Protein AF-A0A966I094-F1 (afdb_monomer_lite)

Radius of gyration: 24.47 Å; chains: 1; bounding box: 56×62×56 Å

pLDDT: mean 86.06, std 12.12, range [31.03, 98.31]

Foldseek 3Di:
DDDDDPDDDDAPPVVLLLLLLCLVQVLQFAFDSDGDADPVSVVVSRVSSVVVRVVVVVCVVLQVLLVVLLQAAQDAAAAADDPLLVVLLLLLVLLVQLLVLLVVLLVLVVVLLVVCVVVVHPSVLFKDKDWFFFDWDFPVVVCCVVCVVVQVVQKDKDKGKDWDKFWDDDPDDPDDNCRSDVPSVVLSVQLVVVSVVCVPPPDDLSNLSSNSNSSSSNSVSVVSNSSSSSNLSVVCRSYQHHPNTIGIRIDMDIDIDGPVVVCCVVPVPSRVVRIDTGHIDIDIDGDSSRDDDPDD

Sequence (296 aa):
RRLEIIHTITTDAVEAIETNLHYRFARHRVYGEWMRLDPKLLEEAKSEAESLRDQLATHVETFRRAEDLKNHISTEGKLAPTIDSEYWFAKYQDSKIMSKACDEAIEKYNALLAKAAEDGEEVSEYVTVQERAGARKFDQKSFMEKHPDLYAKFVTQEKSIKGRFLMTSVKKWNRTLEEISPDLSAILTQFESELEKVEGNSITTTIHNLYLGVISMQAYADWEMQLASANIKNLCGSNEGIEGICTWKRAEQIDEKFDRKALAEAHPEIVEEFMITSAPTKAVIVEPKAAYQDQR

Secondary structure (DSSP, 8-state):
-----------S-HHHHHHHHHHHTGGGEEETTEE---HHHHHHHHHHHHHHHHHHHHHHHHHHHHHHGGGS---EEEEPP-HHHHHHHHHHHHHHHHHHHHHHHHHHHHHHHHHHHHTT-S-TTTEEEEEEPPPEEE-HHHHHHH-HHHHHHTEEEEEEEE---EEPPPSS-SS-HHHH-HHHHHHHHHHHHHHHHHTTSPPPHHHHHHHHHHHHHHHHHHHHHHHHHHHHHHHHTTEEEETTTEE---EEEEEEEE-HHHHHHH-HHHHHHTEEEPPPEEEEEE-TTB------

Structure (mmCIF, N/CA/C/O backbone):
data_AF-A0A966I094-F1
#
_entry.id   AF-A0A966I094-F1
#
loop_
_atom_site.group_PDB
_atom_site.id
_atom_site.type_symbol
_atom_site.label_atom_id
_atom_site.label_alt_id
_atom_site.label_comp_id
_atom_site.label_asym_id
_atom_site.label_entity_id
_atom_site.label_seq_id
_atom_site.pdbx_PDB_ins_code
_atom_site.Cartn_x
_atom_site.Cartn_y
_atom_site.Cartn_z
_atom_site.occupancy
_atom_site.B_iso_or_equiv
_atom_site.auth_seq_id
_atom_site.auth_comp_id
_atom_site.auth_asym_id
_atom_site.auth_atom_id
_atom_site.pdbx_PDB_model_num
ATOM 1 N N . ARG A 1 1 ? -36.606 -7.483 7.858 1.00 63.88 1 ARG A N 1
ATOM 2 C CA . ARG A 1 1 ? -35.857 -6.423 7.136 1.00 63.88 1 ARG A CA 1
ATOM 3 C C . ARG A 1 1 ? -35.857 -6.788 5.659 1.00 63.88 1 ARG A C 1
ATOM 5 O O . ARG A 1 1 ? -35.742 -7.972 5.371 1.00 63.88 1 ARG A O 1
ATOM 12 N N . ARG A 1 2 ? -36.046 -5.821 4.758 1.00 81.50 2 ARG A N 1
ATOM 13 C CA . ARG A 1 2 ? -35.972 -6.022 3.305 1.00 81.50 2 ARG A CA 1
ATOM 14 C C . ARG A 1 2 ? -34.679 -5.382 2.811 1.00 81.50 2 ARG A C 1
ATOM 16 O O . ARG A 1 2 ? -34.357 -4.288 3.259 1.00 81.50 2 ARG A O 1
ATOM 23 N N . LEU A 1 3 ? -33.935 -6.093 1.971 1.00 86.06 3 LEU A N 1
ATOM 24 C CA . LEU A 1 3 ? -32.759 -5.546 1.304 1.00 86.06 3 LEU A CA 1
ATOM 25 C C . LEU A 1 3 ? -33.215 -4.891 0.009 1.00 86.06 3 LEU A C 1
ATOM 27 O O . LEU A 1 3 ? -33.932 -5.512 -0.777 1.00 86.06 3 LEU A O 1
ATOM 31 N N . GLU A 1 4 ? -32.827 -3.638 -0.177 1.00 90.81 4 GLU A N 1
ATOM 32 C CA . GLU A 1 4 ? -33.180 -2.840 -1.344 1.00 90.81 4 GLU A CA 1
ATOM 33 C C . GLU A 1 4 ? -31.918 -2.152 -1.863 1.00 90.81 4 GLU A C 1
ATOM 35 O O . GLU A 1 4 ? -31.132 -1.607 -1.087 1.00 90.81 4 GLU A O 1
ATOM 40 N N . ILE A 1 5 ? -31.718 -2.198 -3.180 1.00 91.56 5 ILE A N 1
ATOM 41 C CA . ILE A 1 5 ? -30.651 -1.450 -3.843 1.00 91.56 5 ILE A CA 1
ATOM 42 C C . ILE A 1 5 ? -31.177 -0.036 -4.063 1.00 91.56 5 ILE A C 1
ATOM 44 O O . ILE A 1 5 ? -32.102 0.176 -4.842 1.00 91.56 5 ILE A O 1
ATOM 48 N N . ILE A 1 6 ? -30.592 0.919 -3.350 1.00 92.06 6 ILE A N 1
ATOM 49 C CA . ILE A 1 6 ? -31.023 2.325 -3.357 1.00 92.06 6 ILE A CA 1
ATOM 50 C C . ILE A 1 6 ? -30.126 3.230 -4.209 1.00 92.06 6 ILE A C 1
ATOM 52 O O . ILE A 1 6 ? -30.475 4.382 -4.458 1.00 92.06 6 ILE A O 1
ATOM 56 N N . HIS A 1 7 ? -28.959 2.733 -4.624 1.00 92.75 7 HIS A N 1
ATOM 57 C CA . HIS A 1 7 ? -28.013 3.436 -5.481 1.00 92.75 7 HIS A CA 1
ATOM 58 C C . HIS A 1 7 ? -27.058 2.430 -6.134 1.00 92.75 7 HIS A C 1
ATOM 60 O O . HIS A 1 7 ? -26.756 1.385 -5.556 1.00 92.75 7 HIS A O 1
ATOM 66 N N . THR A 1 8 ? -26.606 2.710 -7.353 1.00 92.75 8 THR A N 1
ATOM 67 C CA . THR A 1 8 ? -25.693 1.840 -8.101 1.00 92.75 8 THR A CA 1
ATOM 68 C C . THR A 1 8 ? -24.715 2.700 -8.875 1.00 92.75 8 THR A C 1
ATOM 70 O O . THR A 1 8 ? -25.116 3.628 -9.571 1.00 92.75 8 THR A O 1
ATOM 73 N N . ILE A 1 9 ? -23.437 2.355 -8.769 1.00 89.44 9 ILE A N 1
ATOM 74 C CA . ILE A 1 9 ? -22.335 3.048 -9.425 1.00 89.44 9 ILE A CA 1
ATOM 75 C C . ILE A 1 9 ? -21.574 2.010 -10.241 1.00 89.44 9 ILE A C 1
ATOM 77 O O . ILE A 1 9 ? -21.287 0.922 -9.751 1.00 89.44 9 ILE A O 1
ATOM 81 N N . THR A 1 10 ? -21.269 2.338 -11.495 1.00 88.94 10 THR A N 1
ATOM 82 C CA . THR A 1 10 ? -20.420 1.508 -12.361 1.00 88.94 10 THR A CA 1
ATOM 83 C C . THR A 1 10 ? -19.012 2.088 -12.365 1.00 88.94 10 THR A C 1
ATOM 85 O O . THR A 1 10 ? -18.848 3.286 -12.591 1.00 88.94 10 THR A O 1
ATOM 88 N N . THR A 1 11 ? -18.008 1.260 -12.086 1.00 83.69 11 THR A N 1
ATOM 89 C CA . THR A 1 11 ? -16.596 1.655 -12.046 1.00 83.69 11 THR A CA 1
ATOM 90 C C . THR A 1 11 ? -15.703 0.448 -12.324 1.00 83.69 11 THR A C 1
ATOM 92 O O . THR A 1 11 ? -16.072 -0.677 -11.990 1.00 83.69 11 THR A O 1
ATOM 95 N N . ASP A 1 12 ? -14.511 0.690 -12.866 1.00 77.50 12 ASP A N 1
ATOM 96 C CA . ASP A 1 12 ? -13.458 -0.327 -12.995 1.00 77.50 12 ASP A CA 1
ATOM 97 C C . ASP A 1 12 ? -12.641 -0.488 -11.697 1.00 77.50 12 ASP A C 1
ATOM 99 O O . ASP A 1 12 ? -11.836 -1.405 -11.567 1.00 77.50 12 ASP A O 1
ATOM 103 N N . ALA A 1 13 ? -12.854 0.396 -10.715 1.00 74.38 13 ALA A N 1
ATOM 104 C CA . ALA A 1 13 ? -12.089 0.478 -9.471 1.00 74.38 13 ALA A CA 1
ATOM 105 C C . ALA A 1 13 ? -12.957 0.174 -8.232 1.00 74.38 13 ALA A C 1
ATOM 107 O O . ALA A 1 13 ? -12.946 0.926 -7.257 1.00 74.38 13 ALA A O 1
ATOM 108 N N . VAL A 1 14 ? -13.733 -0.919 -8.281 1.00 79.69 14 VAL A N 1
ATOM 109 C CA . VAL A 1 14 ? -14.709 -1.301 -7.237 1.00 79.69 14 VAL A CA 1
ATOM 110 C C . VAL A 1 14 ? -14.064 -1.379 -5.852 1.00 79.69 14 VAL A C 1
ATOM 112 O O . VAL A 1 14 ? -14.505 -0.678 -4.946 1.00 79.69 14 VAL A O 1
ATOM 115 N N . GLU A 1 15 ? -12.984 -2.154 -5.708 1.00 72.31 15 GLU A N 1
ATOM 116 C CA . GLU A 1 15 ? -12.307 -2.353 -4.417 1.00 72.31 15 GLU A CA 1
ATOM 117 C C . GLU A 1 15 ? -11.789 -1.034 -3.824 1.00 72.31 15 GLU A C 1
ATOM 119 O O . GLU A 1 15 ? -11.882 -0.815 -2.616 1.00 72.31 15 GLU A O 1
ATOM 124 N N . ALA A 1 16 ? -11.284 -0.121 -4.663 1.00 68.25 16 ALA A N 1
ATOM 125 C CA . ALA A 1 16 ? -10.762 1.168 -4.217 1.00 68.25 16 ALA A CA 1
ATOM 126 C C . ALA A 1 16 ? -11.875 2.089 -3.692 1.00 68.25 16 ALA A C 1
ATOM 128 O O . ALA A 1 16 ? -11.698 2.719 -2.644 1.00 68.25 16 ALA A O 1
ATOM 129 N N . ILE A 1 17 ? -13.023 2.150 -4.381 1.00 80.12 17 ILE A N 1
ATOM 130 C CA . ILE A 1 17 ? -14.192 2.916 -3.916 1.00 80.12 17 ILE A CA 1
ATOM 131 C C . ILE A 1 17 ? -14.739 2.309 -2.628 1.00 80.12 17 ILE A C 1
ATOM 133 O O . ILE A 1 17 ? -14.941 3.031 -1.655 1.00 80.12 17 ILE A O 1
ATOM 137 N N . GLU A 1 18 ? -14.955 0.995 -2.613 1.00 81.31 18 GLU A N 1
ATOM 138 C CA . GLU A 1 18 ? -15.488 0.265 -1.463 1.00 81.31 18 GLU A CA 1
ATOM 139 C C . GLU A 1 18 ? -14.637 0.512 -0.216 1.00 81.31 18 GLU A C 1
ATOM 141 O O . GLU A 1 18 ? -15.147 0.955 0.815 1.00 81.31 18 GLU A O 1
ATOM 146 N N . THR A 1 19 ? -13.324 0.322 -0.342 1.00 74.81 19 THR A N 1
ATOM 147 C CA . THR A 1 19 ? -12.353 0.565 0.725 1.00 74.81 19 THR A CA 1
ATOM 148 C C . THR A 1 19 ? -12.455 2.005 1.236 1.00 74.81 19 THR A C 1
ATOM 150 O O . THR A 1 19 ? -12.632 2.227 2.433 1.00 74.81 19 THR A O 1
ATOM 153 N N . ASN A 1 20 ? -12.446 2.998 0.339 1.00 74.38 20 ASN A N 1
ATOM 154 C CA . ASN A 1 20 ? -12.557 4.406 0.727 1.00 74.38 20 ASN A CA 1
ATOM 155 C C . ASN A 1 20 ? -13.874 4.725 1.450 1.00 74.38 20 ASN A C 1
ATOM 157 O O . ASN A 1 20 ? -13.856 5.436 2.454 1.00 74.38 20 ASN A O 1
ATOM 161 N N . LEU A 1 21 ? -15.009 4.197 0.988 1.00 84.69 21 LEU A N 1
ATOM 162 C CA . LEU A 1 21 ? -16.303 4.410 1.642 1.00 84.69 21 LEU A CA 1
ATOM 163 C C . LEU A 1 21 ? -16.351 3.749 3.021 1.00 84.69 21 LEU A C 1
ATOM 165 O O . LEU A 1 21 ? -16.792 4.371 3.989 1.00 84.69 21 LEU A O 1
ATOM 169 N N . HIS A 1 22 ? -15.845 2.521 3.140 1.00 76.94 22 HIS A N 1
ATOM 170 C CA . HIS A 1 22 ? -15.766 1.804 4.411 1.00 76.94 22 HIS A CA 1
ATOM 171 C C . HIS A 1 22 ? -15.013 2.564 5.489 1.00 76.94 22 HIS A C 1
ATOM 173 O O . HIS A 1 22 ? -15.367 2.473 6.669 1.00 76.94 22 HIS A O 1
ATOM 179 N N . TYR A 1 23 ? -13.993 3.295 5.068 1.00 71.94 23 TYR A N 1
ATOM 180 C CA . TYR A 1 23 ? -13.131 4.078 5.924 1.00 71.94 23 TYR A CA 1
ATOM 181 C C . TYR A 1 23 ? -13.705 5.466 6.220 1.00 71.94 23 TYR A C 1
ATOM 183 O O . TYR A 1 23 ? -13.872 5.806 7.389 1.00 71.94 23 TYR A O 1
ATOM 191 N N . ARG A 1 24 ? -14.152 6.213 5.203 1.00 76.25 24 ARG A N 1
ATOM 192 C CA . ARG A 1 24 ? -14.777 7.541 5.378 1.00 76.25 24 ARG A CA 1
ATOM 193 C C . ARG A 1 24 ? -16.005 7.510 6.284 1.00 76.25 24 ARG A C 1
ATOM 195 O O . ARG A 1 24 ? -16.227 8.424 7.076 1.00 76.25 24 ARG A O 1
ATOM 202 N N . PHE A 1 25 ? -16.792 6.442 6.191 1.00 81.06 25 PHE A N 1
ATOM 203 C CA . PHE A 1 25 ? -17.994 6.251 6.999 1.00 81.06 25 PHE A CA 1
ATOM 204 C C . PHE A 1 25 ? -17.778 5.266 8.155 1.00 81.06 25 PHE A C 1
ATOM 206 O O . PHE A 1 25 ? -18.750 4.814 8.760 1.00 81.06 25 PHE A O 1
ATOM 213 N N . ALA A 1 26 ? -16.523 4.962 8.517 1.00 73.69 26 ALA A N 1
ATOM 214 C CA . ALA A 1 26 ? -16.198 4.022 9.591 1.00 73.69 26 ALA A CA 1
ATOM 215 C C . ALA A 1 26 ? -16.876 4.392 10.920 1.00 73.69 26 ALA A C 1
ATOM 217 O O . ALA A 1 26 ? -17.435 3.519 11.575 1.00 73.69 26 ALA A O 1
ATOM 218 N N . ARG A 1 27 ? -16.945 5.688 11.257 1.00 71.31 27 ARG A N 1
ATOM 219 C CA . ARG A 1 27 ? -17.640 6.208 12.456 1.00 71.31 27 ARG A CA 1
ATOM 220 C C . ARG A 1 27 ? -19.143 5.900 12.518 1.00 71.31 27 ARG A C 1
ATOM 222 O O . ARG A 1 27 ? -19.763 6.072 13.560 1.00 71.31 27 ARG A O 1
ATOM 229 N N . HIS A 1 28 ? -19.746 5.512 11.395 1.00 79.88 28 HIS A N 1
ATOM 230 C CA . HIS A 1 28 ? -21.159 5.148 11.293 1.00 79.88 28 HIS A CA 1
ATOM 231 C C . HIS A 1 28 ? -21.361 3.639 11.162 1.00 79.88 28 HIS A C 1
ATOM 233 O O . HIS A 1 28 ? -22.491 3.193 10.967 1.00 79.88 28 HIS A O 1
ATOM 239 N N . ARG A 1 29 ? -20.296 2.837 11.225 1.00 74.56 29 ARG A N 1
ATOM 240 C CA . ARG A 1 29 ? -20.389 1.379 11.170 1.00 74.56 29 ARG A CA 1
ATOM 241 C C . ARG A 1 29 ? -21.225 0.874 12.351 1.00 74.56 29 ARG A C 1
ATOM 243 O O . ARG A 1 29 ? -21.255 1.482 13.413 1.00 74.56 29 ARG A O 1
ATOM 250 N N . VAL A 1 30 ? -21.963 -0.207 12.132 1.00 71.31 30 VAL A N 1
ATOM 251 C CA . VAL A 1 30 ? -22.765 -0.903 13.153 1.00 71.31 30 VAL A CA 1
ATOM 252 C C . VAL A 1 30 ? -22.238 -2.314 13.352 1.00 71.31 30 VAL A C 1
ATOM 254 O O . VAL A 1 30 ? -22.168 -2.780 14.477 1.00 71.31 30 VAL A O 1
ATOM 257 N N . TYR A 1 31 ? -21.906 -3.013 12.265 1.00 63.62 31 TYR A N 1
ATOM 258 C CA . TYR A 1 31 ? -21.338 -4.360 12.311 1.00 63.62 31 TYR A CA 1
ATOM 259 C C . TYR A 1 31 ? -20.882 -4.781 10.915 1.00 63.62 31 TYR A C 1
ATOM 261 O O . TYR A 1 31 ? -21.660 -4.640 9.972 1.00 63.62 31 TYR A O 1
ATOM 269 N N . GLY A 1 32 ? -19.683 -5.348 10.758 1.00 68.44 32 GLY A N 1
ATOM 270 C CA . GLY A 1 32 ? -19.220 -5.827 9.449 1.00 68.44 32 GLY A CA 1
ATOM 271 C C . GLY A 1 32 ? -19.304 -4.710 8.402 1.00 68.44 32 GLY A C 1
ATOM 272 O O . GLY A 1 32 ? -18.815 -3.613 8.650 1.00 68.44 32 GLY A O 1
ATOM 273 N N . GLU A 1 33 ? -19.974 -4.946 7.271 1.00 73.81 33 GLU A N 1
ATOM 274 C CA . GLU A 1 33 ? -20.186 -3.928 6.219 1.00 73.81 33 GLU A CA 1
ATOM 275 C C . GLU A 1 33 ? -21.375 -2.983 6.467 1.00 73.81 33 GLU A C 1
ATOM 277 O O . GLU A 1 33 ? -21.647 -2.096 5.660 1.00 73.81 33 GLU A O 1
ATOM 282 N N . TRP A 1 34 ? -22.114 -3.162 7.563 1.00 82.19 34 TRP A N 1
ATOM 283 C CA . TRP A 1 34 ? -23.330 -2.402 7.835 1.00 82.19 34 TRP A CA 1
ATOM 284 C C . TRP A 1 34 ? -23.017 -1.070 8.503 1.00 82.19 34 TRP A C 1
ATOM 286 O O . TRP A 1 34 ? -22.305 -1.023 9.507 1.00 82.19 34 TRP A O 1
ATOM 296 N N . MET A 1 35 ? -23.622 0.002 7.994 1.00 85.12 35 MET A N 1
ATOM 297 C CA . MET A 1 35 ? -23.519 1.355 8.539 1.00 85.12 35 MET A CA 1
ATOM 298 C C . MET A 1 35 ? -24.901 1.925 8.864 1.00 85.12 35 MET A C 1
ATOM 300 O O . MET A 1 35 ? -25.878 1.668 8.160 1.00 85.12 35 MET A O 1
ATOM 304 N N . ARG A 1 36 ? -24.986 2.723 9.929 1.00 87.62 36 ARG A N 1
ATOM 305 C CA . ARG A 1 36 ? -26.155 3.523 10.294 1.00 87.62 36 ARG A CA 1
ATOM 306 C C . ARG A 1 36 ? -25.971 4.925 9.730 1.00 87.62 36 ARG A C 1
ATOM 308 O O . ARG A 1 36 ? -25.395 5.795 10.374 1.00 87.62 36 ARG A O 1
ATOM 315 N N . LEU A 1 37 ? -26.487 5.123 8.525 1.00 90.19 37 LEU A N 1
ATOM 316 C CA . LEU A 1 37 ? -26.527 6.420 7.862 1.00 90.19 37 LEU A CA 1
ATOM 317 C C . LEU A 1 37 ? -27.933 7.003 8.015 1.00 90.19 37 LEU A C 1
ATOM 319 O O . LEU A 1 37 ? -28.922 6.337 7.705 1.00 90.19 37 LEU A O 1
ATOM 323 N N . ASP A 1 38 ? -28.028 8.231 8.515 1.00 91.69 38 ASP A N 1
ATOM 324 C CA . ASP A 1 38 ? -29.267 9.002 8.412 1.00 91.69 38 ASP A CA 1
ATOM 325 C C . ASP A 1 38 ? -29.494 9.451 6.948 1.00 91.69 38 ASP A C 1
ATOM 327 O O . ASP A 1 38 ? -28.604 9.278 6.109 1.00 91.69 38 ASP A O 1
ATOM 331 N N . PRO A 1 39 ? -30.665 10.012 6.586 1.00 93.81 39 PRO A N 1
ATOM 332 C CA . PRO A 1 39 ? -30.931 10.411 5.204 1.00 93.81 39 PRO A CA 1
ATOM 333 C C . PRO A 1 39 ? -29.902 11.385 4.620 1.00 93.81 39 PRO A C 1
ATOM 335 O O . PRO A 1 39 ? -29.641 11.337 3.423 1.00 93.81 39 PRO A O 1
ATOM 338 N N . LYS A 1 40 ? -29.299 12.248 5.446 1.00 93.88 40 LYS A N 1
ATOM 339 C CA . LYS A 1 40 ? -28.289 13.207 4.998 1.00 93.88 40 LYS A CA 1
ATOM 340 C C . LYS A 1 40 ? -26.961 12.498 4.728 1.00 93.88 40 LYS A C 1
ATOM 342 O O . LYS A 1 40 ? -26.412 12.641 3.642 1.00 93.88 40 LYS A O 1
ATOM 347 N N . LEU A 1 41 ? -26.492 11.690 5.676 1.00 89.69 41 LEU A N 1
ATOM 348 C CA . LEU A 1 41 ? -25.273 10.887 5.545 1.00 89.69 41 LEU A CA 1
ATOM 349 C C . LEU A 1 41 ? -25.359 9.886 4.394 1.00 89.69 41 LEU A C 1
ATOM 351 O O . LEU A 1 41 ? -24.355 9.579 3.761 1.00 89.69 41 LEU A O 1
ATOM 355 N N . LEU A 1 42 ? -26.555 9.370 4.116 1.00 93.31 42 LEU A N 1
ATOM 356 C CA . LEU A 1 42 ? -26.777 8.474 2.995 1.00 93.31 42 LEU A CA 1
ATOM 357 C C . LEU A 1 42 ? -26.585 9.189 1.651 1.00 93.31 42 LEU A C 1
ATOM 359 O O . LEU A 1 42 ? -25.952 8.629 0.761 1.00 93.31 42 LEU A O 1
ATOM 363 N N . GLU A 1 43 ? -27.104 10.409 1.498 1.00 94.88 43 GLU A N 1
ATOM 364 C CA . GLU A 1 43 ? -26.850 11.214 0.295 1.00 94.88 43 GLU A CA 1
ATOM 365 C C . GLU A 1 43 ? -25.378 11.641 0.196 1.00 94.88 43 GLU A C 1
ATOM 367 O O . GLU A 1 43 ? -24.804 11.587 -0.890 1.00 94.88 43 GLU A O 1
ATOM 372 N N . GLU A 1 44 ? -24.728 11.964 1.319 1.00 91.31 44 GLU A N 1
ATOM 373 C CA . GLU A 1 44 ? -23.280 12.216 1.360 1.00 91.31 44 GLU A CA 1
ATOM 374 C C . GLU A 1 44 ? -22.485 10.980 0.902 1.00 91.31 44 GLU A C 1
ATOM 376 O O . GLU A 1 44 ? -21.594 11.105 0.066 1.00 91.31 44 GLU A O 1
ATOM 381 N N . ALA A 1 45 ? -22.839 9.774 1.358 1.00 90.94 45 ALA A N 1
ATOM 382 C CA . ALA A 1 45 ? -22.183 8.533 0.941 1.00 90.94 45 ALA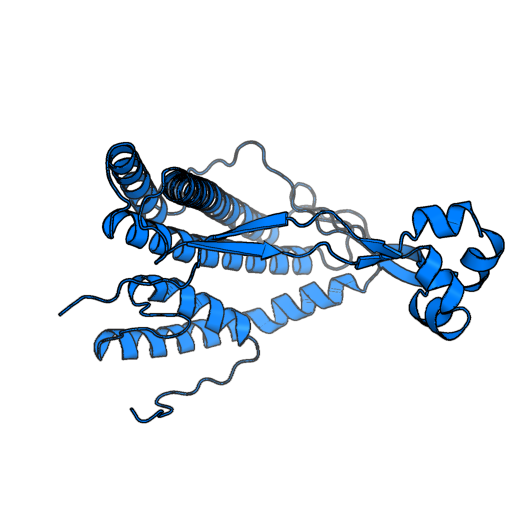 A CA 1
ATOM 383 C C . ALA A 1 45 ? -22.347 8.243 -0.554 1.00 90.94 45 ALA A C 1
ATOM 385 O O . ALA A 1 45 ? -21.387 7.817 -1.195 1.00 90.94 45 ALA A O 1
ATOM 386 N N . LYS A 1 46 ? -23.529 8.506 -1.127 1.00 93.75 46 LYS A N 1
ATOM 387 C CA . LYS A 1 46 ? -23.750 8.395 -2.579 1.00 93.75 46 LYS A CA 1
ATOM 388 C C . LYS A 1 46 ? -22.884 9.395 -3.341 1.00 93.75 46 LYS A C 1
ATOM 390 O O . LYS A 1 46 ? -22.144 8.995 -4.234 1.00 93.75 46 LYS A O 1
ATOM 395 N N . SER A 1 47 ? -22.923 10.667 -2.944 1.00 91.75 47 SER A N 1
ATOM 396 C CA . SER A 1 47 ? -22.148 11.728 -3.593 1.00 91.75 47 SER A CA 1
ATOM 397 C C . SER A 1 47 ? -20.642 11.474 -3.512 1.00 91.75 47 SER A C 1
ATOM 399 O O . SER A 1 47 ? -19.926 11.724 -4.478 1.00 91.75 47 SER A O 1
ATOM 401 N N . GLU A 1 48 ? -20.147 10.976 -2.380 1.00 87.06 48 GLU A N 1
ATOM 402 C CA . GLU A 1 48 ? -18.735 10.625 -2.214 1.00 87.06 48 GLU A CA 1
ATOM 403 C C . GLU A 1 48 ? -18.348 9.422 -3.067 1.00 87.06 48 GLU A C 1
ATOM 405 O O . GLU A 1 48 ? -17.292 9.422 -3.691 1.00 87.06 48 GLU A O 1
ATOM 410 N N . ALA A 1 49 ? -19.210 8.412 -3.156 1.00 89.62 49 ALA A N 1
ATOM 411 C CA . ALA A 1 49 ? -18.964 7.259 -4.007 1.00 89.62 49 ALA A CA 1
ATOM 412 C C . ALA A 1 49 ? -18.896 7.648 -5.498 1.00 89.62 49 ALA A C 1
ATOM 414 O O . ALA A 1 49 ? -18.035 7.153 -6.227 1.00 89.62 49 ALA A O 1
ATOM 415 N N . GLU A 1 50 ? -19.758 8.566 -5.947 1.00 91.44 50 GLU A N 1
ATOM 416 C CA . GLU A 1 50 ? -19.718 9.121 -7.306 1.00 91.44 50 GLU A CA 1
ATOM 417 C C . GLU A 1 50 ? -18.474 9.988 -7.533 1.00 91.44 50 GLU A C 1
ATOM 419 O O . GLU A 1 50 ? -17.799 9.832 -8.548 1.00 91.44 50 GLU A O 1
ATOM 424 N N . SER A 1 51 ? -18.115 10.832 -6.564 1.00 86.19 51 SER A N 1
ATOM 425 C CA . SER A 1 51 ? -16.894 11.644 -6.609 1.00 86.19 51 SER A CA 1
ATOM 426 C C . SER A 1 51 ? -15.639 10.772 -6.699 1.00 86.19 51 SER A C 1
ATOM 428 O O . SER A 1 51 ? -14.767 11.020 -7.530 1.00 86.19 51 SER A O 1
ATOM 430 N N . LEU A 1 52 ? -15.565 9.706 -5.897 1.00 83.50 52 LEU A N 1
ATOM 431 C CA . LEU A 1 52 ? -14.480 8.730 -5.950 1.00 83.50 52 LEU A CA 1
ATOM 432 C C . LEU A 1 52 ? -14.452 8.004 -7.293 1.00 83.50 52 LEU A C 1
ATOM 434 O O . LEU A 1 52 ? -13.373 7.860 -7.858 1.00 83.50 52 LEU A O 1
ATOM 438 N N . ARG A 1 53 ? -15.604 7.588 -7.840 1.00 87.50 53 ARG A N 1
ATOM 439 C CA . ARG A 1 53 ? -15.672 7.021 -9.199 1.00 87.50 53 ARG A CA 1
ATOM 440 C C . ARG A 1 53 ? -15.066 7.985 -10.208 1.00 87.50 53 ARG A C 1
ATOM 442 O O . ARG A 1 53 ? -14.226 7.564 -10.998 1.00 87.50 53 ARG A O 1
ATOM 449 N N . ASP A 1 54 ? -15.494 9.240 -10.197 1.00 87.25 54 ASP A N 1
ATOM 450 C CA . ASP A 1 54 ? -15.085 10.216 -11.204 1.00 87.25 54 ASP A CA 1
ATOM 451 C C . ASP A 1 54 ? -13.590 10.534 -11.080 1.00 87.25 54 ASP A C 1
ATOM 453 O O . ASP A 1 54 ? -12.880 10.547 -12.085 1.00 87.25 54 ASP A O 1
ATOM 457 N N . GLN A 1 55 ? -13.077 10.671 -9.855 1.00 80.38 55 GLN A N 1
ATOM 458 C CA . GLN A 1 55 ? -11.640 10.806 -9.598 1.00 80.38 55 GLN A CA 1
ATOM 459 C C . GLN A 1 55 ? -10.869 9.579 -10.097 1.00 80.38 55 GLN A C 1
ATOM 461 O O . GLN A 1 55 ? -9.902 9.708 -10.850 1.00 80.38 55 GLN A O 1
ATOM 466 N N . LEU A 1 56 ? -11.318 8.375 -9.744 1.00 78.56 56 LEU A N 1
ATOM 467 C CA . LEU A 1 56 ? -10.667 7.129 -10.142 1.00 78.56 56 LEU A CA 1
ATOM 468 C C . LEU A 1 56 ? -10.663 6.946 -11.652 1.00 78.56 56 LEU A C 1
ATOM 470 O O . LEU A 1 56 ? -9.628 6.573 -12.197 1.00 78.56 56 LEU A O 1
ATOM 474 N N . ALA A 1 57 ? -11.760 7.273 -12.335 1.00 82.38 57 ALA A N 1
ATOM 475 C CA . ALA A 1 57 ? -11.860 7.208 -13.789 1.00 82.38 57 ALA A CA 1
ATOM 476 C C . ALA A 1 57 ? -10.771 8.048 -14.477 1.00 82.38 57 ALA A C 1
ATOM 478 O O . ALA A 1 57 ? -10.218 7.622 -15.490 1.00 82.38 57 ALA A O 1
ATOM 479 N N . THR A 1 58 ? -10.386 9.191 -13.893 1.00 82.56 58 THR A N 1
ATOM 480 C CA . THR A 1 58 ? -9.272 10.009 -14.412 1.00 82.56 58 THR A CA 1
ATOM 481 C C . THR A 1 58 ? -7.884 9.407 -14.161 1.00 82.56 58 THR A C 1
ATOM 483 O O . THR A 1 58 ? -6.906 9.841 -14.769 1.00 82.56 58 THR A O 1
ATOM 486 N N . HIS A 1 59 ? -7.773 8.400 -13.291 1.00 85.00 59 HIS A N 1
ATOM 487 C CA . HIS A 1 59 ? -6.510 7.774 -12.891 1.00 85.00 59 HIS A CA 1
ATOM 488 C C . HIS A 1 59 ? -6.370 6.304 -13.311 1.00 85.00 59 HIS A C 1
ATOM 490 O O . HIS A 1 59 ? -5.259 5.779 -13.238 1.00 85.00 59 HIS A O 1
ATOM 496 N N . VAL A 1 60 ? -7.431 5.638 -13.792 1.00 84.94 60 VAL A N 1
ATOM 497 C CA . VAL A 1 60 ? -7.385 4.225 -14.231 1.00 84.94 60 VAL A CA 1
ATOM 498 C C . VAL A 1 60 ? -6.233 3.989 -15.205 1.00 84.94 60 VAL A C 1
ATOM 500 O O . VAL A 1 60 ? -5.428 3.081 -15.002 1.00 84.94 60 VAL A O 1
ATOM 503 N N . GLU A 1 61 ? -6.098 4.842 -16.222 1.00 88.31 61 GLU A N 1
ATOM 504 C CA . GLU A 1 61 ? -5.045 4.677 -17.226 1.00 88.31 61 GLU A CA 1
ATOM 505 C C . GLU A 1 61 ? -3.644 4.915 -16.641 1.00 88.31 61 GLU A C 1
ATOM 507 O O . GLU A 1 61 ? -2.685 4.241 -17.020 1.00 88.31 61 GLU A O 1
ATOM 512 N N . THR A 1 62 ? -3.522 5.800 -15.647 1.00 92.56 62 THR A N 1
ATOM 513 C CA . THR A 1 62 ? -2.273 6.018 -14.904 1.00 92.56 62 THR A CA 1
ATOM 514 C C . THR A 1 62 ? -1.830 4.736 -14.204 1.00 92.56 62 THR A C 1
ATOM 516 O O . THR A 1 62 ? -0.670 4.339 -14.339 1.00 92.56 62 THR A O 1
ATOM 519 N N . PHE A 1 63 ? -2.733 4.062 -13.490 1.00 91.00 63 PHE A N 1
ATOM 520 C CA . PHE A 1 63 ? -2.425 2.800 -12.813 1.00 91.00 63 PHE A CA 1
ATOM 521 C C . PHE A 1 63 ? -2.172 1.665 -13.801 1.00 91.00 63 PHE A C 1
ATOM 523 O O . PHE A 1 63 ? -1.192 0.936 -13.648 1.00 91.00 63 PHE A O 1
ATOM 530 N N . ARG A 1 64 ? -3.000 1.548 -14.845 1.00 91.38 64 ARG A N 1
ATOM 531 C CA . ARG A 1 64 ? -2.851 0.527 -15.886 1.00 91.38 64 ARG A CA 1
ATOM 532 C C . ARG A 1 64 ? -1.484 0.610 -16.556 1.00 91.38 64 ARG A C 1
ATOM 534 O O . ARG A 1 64 ? -0.793 -0.400 -16.663 1.00 91.38 64 ARG A O 1
ATOM 541 N N . ARG A 1 65 ? -1.070 1.811 -16.962 1.00 94.31 65 ARG A N 1
ATOM 542 C CA . ARG A 1 65 ? 0.243 2.036 -17.574 1.00 94.31 65 ARG A CA 1
ATOM 543 C C . ARG A 1 65 ? 1.381 1.731 -16.602 1.00 94.31 65 ARG A C 1
ATOM 545 O O . ARG A 1 65 ? 2.354 1.089 -16.988 1.00 94.31 65 ARG A O 1
ATOM 552 N N . ALA A 1 66 ? 1.251 2.137 -15.340 1.00 94.69 66 ALA A N 1
ATOM 553 C CA . ALA A 1 66 ? 2.253 1.853 -14.318 1.00 94.69 66 ALA A CA 1
ATOM 554 C C . ALA A 1 66 ? 2.405 0.344 -14.048 1.00 94.69 66 ALA A C 1
ATOM 556 O O . ALA A 1 66 ? 3.505 -0.109 -13.723 1.00 94.69 66 ALA A O 1
ATOM 557 N N . GLU A 1 67 ? 1.322 -0.426 -14.178 1.00 93.38 67 GLU A N 1
ATOM 558 C CA . GLU A 1 67 ? 1.340 -1.885 -14.075 1.00 93.38 67 GLU A CA 1
ATOM 559 C C . GLU A 1 67 ? 1.967 -2.532 -15.312 1.00 93.38 67 GLU A C 1
ATOM 561 O O . GLU A 1 67 ? 2.849 -3.377 -15.166 1.00 93.38 67 GLU A O 1
ATOM 566 N N . ASP A 1 68 ? 1.595 -2.085 -16.516 1.00 94.75 68 ASP A N 1
ATOM 567 C CA . ASP A 1 68 ? 2.157 -2.595 -17.773 1.00 94.75 68 ASP A CA 1
ATOM 568 C C . ASP A 1 68 ? 3.679 -2.409 -17.834 1.00 94.75 68 ASP A C 1
ATOM 570 O O . ASP A 1 68 ? 4.414 -3.330 -18.187 1.00 94.75 68 ASP A O 1
ATOM 574 N N . LEU A 1 69 ? 4.176 -1.259 -17.365 1.00 95.06 69 LEU A N 1
ATOM 575 C CA . LEU A 1 69 ? 5.605 -0.945 -17.292 1.00 95.06 69 LEU A CA 1
ATOM 576 C C . LEU A 1 69 ? 6.430 -1.962 -16.482 1.00 95.06 69 LEU A C 1
ATOM 578 O O . LEU A 1 69 ? 7.646 -2.022 -16.661 1.00 95.06 69 LEU A O 1
ATOM 582 N N . LYS A 1 70 ? 5.834 -2.777 -15.601 1.00 92.75 70 LYS A N 1
ATOM 583 C CA . LYS A 1 70 ? 6.561 -3.864 -14.911 1.00 92.75 70 LYS A CA 1
ATOM 584 C C . LYS A 1 70 ? 7.069 -4.938 -15.874 1.00 92.75 70 LYS A C 1
ATOM 586 O O . LYS A 1 70 ? 8.070 -5.581 -15.568 1.00 92.75 70 LYS A O 1
ATOM 591 N N . ASN A 1 71 ? 6.406 -5.099 -17.016 1.00 92.94 71 ASN A N 1
ATOM 592 C CA . ASN A 1 71 ? 6.654 -6.164 -17.986 1.00 92.94 71 ASN A CA 1
ATOM 593 C C . ASN A 1 71 ? 7.659 -5.769 -19.075 1.00 92.94 71 ASN A C 1
ATOM 595 O O . ASN A 1 71 ? 7.822 -6.503 -20.044 1.00 92.94 71 ASN A O 1
ATOM 599 N N . HIS A 1 72 ? 8.333 -4.626 -18.933 1.00 93.38 72 HIS A N 1
ATOM 600 C CA . HIS A 1 72 ? 9.303 -4.137 -19.911 1.00 93.38 72 HIS A CA 1
ATOM 601 C C . HIS A 1 72 ? 10.688 -4.024 -19.277 1.00 93.38 72 HIS A C 1
ATOM 603 O O . HIS A 1 72 ? 10.848 -3.493 -18.176 1.00 93.38 72 HIS A O 1
ATOM 609 N N . ILE A 1 73 ? 11.701 -4.542 -19.973 1.00 94.50 73 ILE A N 1
ATOM 610 C CA . ILE A 1 73 ? 13.104 -4.441 -19.554 1.00 94.50 73 ILE A CA 1
ATOM 611 C C . ILE A 1 73 ? 13.507 -2.965 -19.548 1.00 94.50 73 ILE A C 1
ATOM 613 O O . ILE A 1 73 ? 13.134 -2.213 -20.449 1.00 94.50 73 ILE A O 1
ATOM 617 N N . SER A 1 74 ? 14.281 -2.548 -18.546 1.00 94.88 74 SER A N 1
ATOM 618 C CA . SER A 1 74 ? 14.835 -1.198 -18.533 1.00 94.88 74 SER A CA 1
ATOM 619 C C . SER A 1 74 ? 15.874 -1.046 -19.646 1.00 94.88 74 SER A C 1
ATOM 621 O O . SER A 1 74 ? 16.812 -1.836 -19.731 1.00 94.88 74 SER A O 1
ATOM 623 N N . THR A 1 75 ? 15.718 -0.031 -20.491 1.00 88.62 75 THR A N 1
ATOM 624 C CA . THR A 1 75 ? 16.573 0.183 -21.674 1.00 88.62 75 THR A CA 1
ATOM 625 C C . THR A 1 75 ? 17.584 1.310 -21.496 1.00 88.62 75 THR A C 1
ATOM 627 O O . THR A 1 75 ? 18.555 1.391 -22.243 1.00 88.62 75 THR A O 1
ATOM 630 N N . GLU A 1 76 ? 17.362 2.181 -20.514 1.00 81.94 76 GLU A N 1
ATOM 631 C CA . GLU A 1 76 ? 18.095 3.431 -20.313 1.00 81.94 76 GLU A CA 1
ATOM 632 C C . GLU A 1 76 ? 18.469 3.604 -18.836 1.00 81.94 76 GLU A C 1
ATOM 634 O O . GLU A 1 76 ? 17.884 2.963 -17.962 1.00 81.94 76 GLU A O 1
ATOM 639 N N . GLY A 1 77 ? 19.465 4.451 -18.557 1.00 92.31 77 GLY A N 1
ATOM 640 C CA . GLY A 1 77 ? 19.938 4.745 -17.202 1.00 92.31 77 GLY A CA 1
ATOM 641 C C . GLY A 1 77 ? 18.907 5.491 -16.348 1.00 92.31 77 GLY A C 1
ATOM 642 O O . GLY A 1 77 ? 17.700 5.341 -16.509 1.00 92.31 77 GLY A O 1
ATOM 643 N N . LYS A 1 78 ? 19.366 6.294 -15.385 1.00 96.31 78 LYS A N 1
ATOM 644 C CA . LYS A 1 78 ? 18.450 7.140 -14.610 1.00 96.31 78 LYS A CA 1
ATOM 645 C C . LYS A 1 78 ? 18.179 8.447 -15.345 1.00 96.31 78 LYS A C 1
ATOM 647 O O . LYS A 1 78 ? 19.097 9.042 -15.903 1.00 96.31 78 LYS A O 1
ATOM 652 N N . LEU A 1 79 ? 16.933 8.901 -15.288 1.00 96.75 79 LEU A N 1
ATOM 653 C CA . LEU A 1 79 ? 16.544 10.235 -15.733 1.00 96.75 79 LEU A CA 1
ATOM 654 C C . LEU A 1 79 ? 16.937 11.285 -14.694 1.00 96.75 79 LEU A C 1
ATOM 656 O O . LEU A 1 79 ? 16.857 11.029 -13.491 1.00 96.75 79 LEU A O 1
ATOM 660 N N . ALA A 1 80 ? 17.260 12.491 -15.155 1.00 97.06 80 ALA A N 1
ATOM 661 C CA . ALA A 1 80 ? 17.268 13.665 -14.289 1.00 97.06 80 ALA A CA 1
ATOM 662 C C . ALA A 1 80 ? 15.837 13.966 -13.787 1.00 97.06 80 ALA A C 1
ATOM 664 O O . ALA A 1 80 ? 14.867 13.692 -14.504 1.00 97.06 80 ALA A O 1
ATOM 665 N N . PRO A 1 81 ? 15.676 14.529 -12.576 1.00 97.25 81 PRO A N 1
ATOM 666 C CA . PRO A 1 81 ? 14.369 14.928 -12.076 1.00 97.25 81 PRO A CA 1
ATOM 667 C C . PRO A 1 81 ? 13.762 16.054 -12.926 1.00 97.25 81 PRO A C 1
ATOM 669 O O . PRO A 1 81 ? 14.448 16.927 -13.454 1.00 97.25 81 PRO A O 1
ATOM 672 N N . THR A 1 82 ? 12.441 16.018 -13.037 1.00 97.88 82 THR A N 1
ATOM 673 C CA . THR A 1 82 ? 11.585 17.045 -13.643 1.00 97.88 82 THR A CA 1
ATOM 674 C C . THR A 1 82 ? 10.649 17.637 -12.593 1.00 97.88 82 THR A C 1
ATOM 676 O O . THR A 1 82 ? 10.389 16.991 -11.575 1.00 97.88 82 THR A O 1
ATOM 679 N N . ILE A 1 83 ? 10.067 18.807 -12.882 1.00 97.56 83 ILE A N 1
ATOM 680 C CA . ILE A 1 83 ? 9.071 19.465 -12.016 1.00 97.56 83 ILE A CA 1
ATOM 681 C C . ILE A 1 83 ? 7.933 18.498 -11.646 1.00 97.56 83 ILE A C 1
ATOM 683 O O . ILE A 1 83 ? 7.570 18.394 -10.477 1.00 97.56 83 ILE A O 1
ATOM 687 N N . ASP A 1 84 ? 7.421 17.731 -12.613 1.00 97.44 84 ASP A N 1
ATOM 688 C CA . ASP A 1 84 ? 6.337 16.773 -12.367 1.00 97.44 84 ASP A CA 1
ATOM 689 C C . ASP A 1 84 ? 6.787 15.622 -11.463 1.00 97.44 84 ASP A C 1
ATOM 691 O O . ASP A 1 84 ? 6.067 15.220 -10.546 1.00 97.44 84 ASP A O 1
ATOM 695 N N . SER A 1 85 ? 7.995 15.094 -11.681 1.00 97.75 85 SER A N 1
ATOM 696 C CA . SER A 1 85 ? 8.519 14.024 -10.828 1.00 97.75 85 SER A CA 1
ATOM 697 C C . SER A 1 85 ? 8.783 14.507 -9.403 1.00 97.75 85 SER A C 1
ATOM 699 O O . SER A 1 85 ? 8.506 13.772 -8.459 1.00 97.75 85 SER A O 1
ATOM 701 N N . GLU A 1 86 ? 9.251 15.746 -9.232 1.00 97.31 86 GLU A N 1
ATOM 702 C CA . GLU A 1 86 ? 9.467 16.364 -7.922 1.00 97.31 86 GLU A CA 1
ATOM 703 C C . GLU A 1 86 ? 8.141 16.629 -7.205 1.00 97.31 86 GLU A C 1
ATOM 705 O O . GLU A 1 86 ? 8.028 16.352 -6.011 1.00 97.31 86 GLU A O 1
ATOM 710 N N . TYR A 1 87 ? 7.117 17.084 -7.933 1.00 97.25 87 TYR A N 1
ATOM 711 C CA . TYR A 1 87 ? 5.764 17.261 -7.409 1.00 97.25 87 TYR A CA 1
ATOM 712 C C . TYR A 1 87 ? 5.192 15.948 -6.865 1.00 97.25 87 TYR A C 1
ATOM 714 O O . TYR A 1 87 ? 4.779 15.876 -5.704 1.00 97.25 87 TYR A O 1
ATOM 722 N N . TRP A 1 88 ? 5.200 14.887 -7.677 1.00 97.94 88 TRP A N 1
ATOM 723 C CA . TRP A 1 88 ? 4.671 13.594 -7.244 1.00 97.94 88 TRP A CA 1
ATOM 724 C C . TRP A 1 88 ? 5.523 12.968 -6.146 1.00 97.94 88 TRP A C 1
ATOM 726 O O . TRP A 1 88 ? 4.989 12.313 -5.252 1.00 97.94 88 TRP A O 1
ATOM 736 N N . PHE A 1 89 ? 6.836 13.197 -6.161 1.00 97.69 89 PHE A N 1
ATOM 737 C CA . PHE A 1 89 ? 7.703 12.759 -5.078 1.00 97.69 89 PHE A CA 1
ATOM 738 C C . PHE A 1 89 ? 7.351 13.464 -3.768 1.00 97.69 89 PHE A C 1
ATOM 740 O O . PHE A 1 89 ? 7.231 12.798 -2.743 1.00 97.69 89 PHE A O 1
ATOM 747 N N . ALA A 1 90 ? 7.103 14.774 -3.796 1.00 96.38 90 ALA A N 1
ATOM 748 C CA . ALA A 1 90 ? 6.667 15.520 -2.621 1.00 96.38 90 ALA A CA 1
ATOM 749 C C . ALA A 1 90 ? 5.328 15.007 -2.074 1.00 96.38 90 ALA A C 1
ATOM 751 O O . ALA A 1 90 ? 5.219 14.752 -0.876 1.00 96.38 90 ALA A O 1
ATOM 752 N N . LYS A 1 91 ? 4.349 14.760 -2.955 1.00 96.19 91 LYS A N 1
ATOM 753 C CA . LYS A 1 91 ? 3.069 14.136 -2.585 1.00 96.19 91 LYS A CA 1
ATOM 754 C C . LYS A 1 91 ? 3.260 12.776 -1.926 1.00 96.19 91 LYS A C 1
ATOM 756 O O . LYS A 1 91 ? 2.702 12.531 -0.865 1.00 96.19 91 LYS A O 1
ATOM 761 N N . TYR A 1 92 ? 4.109 11.928 -2.503 1.00 97.25 92 TYR A N 1
ATOM 762 C CA . TYR A 1 92 ? 4.438 10.635 -1.914 1.00 97.25 92 TYR A CA 1
ATOM 763 C C . TYR A 1 92 ? 5.021 10.777 -0.499 1.00 97.25 92 TYR A C 1
ATOM 765 O O . TYR A 1 92 ? 4.644 10.017 0.391 1.00 97.25 92 TYR A O 1
ATOM 773 N N . GLN A 1 93 ? 5.940 11.723 -0.269 1.00 96.81 93 GLN A N 1
ATOM 774 C CA . GLN A 1 93 ? 6.545 11.915 1.056 1.00 96.81 93 GLN A CA 1
ATOM 775 C C . GLN A 1 93 ? 5.536 12.444 2.083 1.00 96.81 93 GLN A C 1
ATOM 777 O O . GLN A 1 93 ? 5.519 11.944 3.207 1.00 96.81 93 GLN A O 1
ATOM 782 N N . ASP A 1 94 ? 4.676 13.391 1.696 1.00 95.69 94 ASP A N 1
ATOM 783 C CA . ASP A 1 94 ? 3.598 13.900 2.552 1.00 95.69 94 ASP A CA 1
ATOM 784 C C . ASP A 1 94 ? 2.665 12.757 2.990 1.00 95.69 94 ASP A C 1
ATOM 786 O O . ASP A 1 94 ? 2.452 12.532 4.184 1.00 95.69 94 ASP A O 1
ATOM 790 N N . SER A 1 95 ? 2.177 11.970 2.028 1.00 94.88 95 SER A N 1
ATOM 791 C CA . SER A 1 95 ? 1.301 10.823 2.284 1.00 94.88 95 SER A CA 1
ATOM 792 C C . SER A 1 95 ? 1.980 9.746 3.123 1.00 94.88 95 SER A C 1
ATOM 794 O O . SER A 1 95 ? 1.364 9.175 4.018 1.00 94.88 95 SER A O 1
ATOM 796 N N . LYS A 1 96 ? 3.275 9.497 2.905 1.00 95.69 96 LYS A N 1
ATOM 797 C CA . LYS A 1 96 ? 4.049 8.547 3.712 1.00 95.69 96 LYS A CA 1
ATOM 798 C C . LYS A 1 96 ? 4.155 8.980 5.177 1.00 95.69 96 LYS A C 1
ATOM 800 O O . LYS A 1 96 ? 4.149 8.123 6.056 1.00 95.69 96 LYS A O 1
ATOM 805 N N . ILE A 1 97 ? 4.266 10.281 5.454 1.00 95.50 97 ILE A N 1
ATOM 806 C CA . ILE A 1 97 ? 4.280 10.805 6.830 1.00 95.50 97 ILE A CA 1
ATOM 807 C C . ILE A 1 97 ? 2.925 10.587 7.497 1.00 95.50 97 ILE A C 1
ATOM 809 O O . ILE A 1 97 ? 2.888 10.105 8.626 1.00 95.50 97 ILE A O 1
ATOM 813 N N . MET A 1 98 ? 1.830 10.890 6.793 1.00 95.38 98 MET A N 1
ATOM 814 C CA . MET A 1 98 ? 0.473 10.645 7.293 1.00 95.38 98 MET A CA 1
ATOM 815 C C . MET A 1 98 ? 0.237 9.159 7.588 1.00 95.38 98 MET A C 1
ATOM 817 O O . MET A 1 98 ? -0.200 8.818 8.683 1.00 95.38 98 MET A O 1
ATOM 821 N N . SER A 1 99 ? 0.578 8.293 6.628 1.00 95.19 99 SER A N 1
ATOM 822 C CA . SER A 1 99 ? 0.465 6.832 6.719 1.00 95.19 99 SER A CA 1
ATOM 823 C C . SER A 1 99 ? 1.256 6.297 7.921 1.00 95.19 99 SER A C 1
ATOM 825 O O . SER A 1 99 ? 0.693 5.635 8.782 1.00 95.19 99 SER A O 1
ATOM 827 N N . LYS A 1 100 ? 2.518 6.718 8.095 1.00 95.69 100 LYS A N 1
ATOM 828 C CA . LYS A 1 100 ? 3.333 6.311 9.253 1.00 95.69 100 LYS A CA 1
ATOM 829 C C . LYS A 1 100 ? 2.750 6.763 10.597 1.00 95.69 100 LYS A C 1
ATOM 831 O O . LYS A 1 100 ? 2.806 6.015 11.566 1.00 95.69 100 LYS A O 1
ATOM 836 N N . ALA A 1 101 ? 2.233 7.989 10.677 1.00 96.56 101 ALA A N 1
ATOM 837 C CA . ALA A 1 101 ? 1.642 8.502 11.913 1.00 96.56 101 ALA A CA 1
ATOM 838 C C . ALA A 1 101 ? 0.365 7.733 12.296 1.00 96.56 101 ALA A C 1
ATOM 840 O O . ALA A 1 101 ? 0.112 7.491 13.476 1.00 96.56 101 ALA A O 1
ATOM 841 N N . CYS A 1 102 ? -0.417 7.321 11.297 1.00 95.38 102 CYS A N 1
ATOM 842 C CA . CYS A 1 102 ? -1.591 6.487 11.502 1.00 95.38 102 CYS A CA 1
ATOM 843 C C . CYS A 1 102 ? -1.208 5.057 11.928 1.00 95.38 102 CYS A C 1
ATOM 845 O O . CYS A 1 102 ? -1.768 4.572 12.910 1.00 95.38 102 CYS A O 1
ATOM 847 N N . ASP A 1 103 ? -0.215 4.431 11.281 1.00 95.25 103 ASP A N 1
ATOM 848 C CA . ASP A 1 103 ? 0.308 3.107 11.654 1.00 95.25 103 ASP A CA 1
ATOM 849 C C . ASP A 1 103 ? 0.731 3.072 13.132 1.00 95.25 103 ASP A C 1
ATOM 851 O O . ASP A 1 103 ? 0.316 2.189 13.881 1.00 95.25 103 ASP A O 1
ATOM 855 N N . GLU A 1 104 ? 1.495 4.074 13.585 1.00 96.19 104 GLU A N 1
ATOM 856 C CA . GLU A 1 104 ? 1.950 4.179 14.979 1.00 96.19 104 GLU A CA 1
ATOM 857 C C . GLU A 1 104 ? 0.772 4.258 15.971 1.00 96.19 104 GLU A C 1
ATOM 859 O O . GLU A 1 104 ? 0.803 3.638 17.037 1.00 96.19 104 GLU A O 1
ATOM 864 N N . ALA A 1 105 ? -0.294 4.990 15.638 1.00 94.50 105 ALA A N 1
ATOM 865 C CA . ALA A 1 105 ? -1.487 5.084 16.481 1.00 94.50 105 ALA A CA 1
ATOM 866 C C . ALA A 1 105 ? -2.328 3.795 16.467 1.00 94.50 105 ALA A C 1
ATOM 868 O O . ALA A 1 105 ? -2.822 3.370 17.514 1.00 94.50 105 ALA A O 1
ATOM 869 N N . ILE A 1 106 ? -2.444 3.140 15.309 1.00 90.31 106 ILE A N 1
ATOM 870 C CA . ILE A 1 106 ? -3.103 1.836 15.160 1.00 90.31 106 ILE A CA 1
ATOM 871 C C . ILE A 1 106 ? -2.367 0.772 15.985 1.00 90.31 106 ILE A C 1
ATOM 873 O O . ILE A 1 106 ? -3.010 0.003 16.700 1.00 90.31 106 ILE A O 1
ATOM 877 N N . GLU A 1 107 ? -1.032 0.744 15.948 1.00 91.06 107 GLU A N 1
ATOM 878 C CA . GLU A 1 107 ? -0.217 -0.164 16.764 1.00 91.06 107 GLU A CA 1
ATOM 879 C C . GLU A 1 107 ? -0.442 0.061 18.265 1.00 91.06 107 GLU A C 1
ATOM 881 O O . GLU A 1 107 ? -0.674 -0.907 18.994 1.00 91.06 107 GLU A O 1
ATOM 886 N N . LYS A 1 108 ? -0.454 1.322 18.725 1.00 91.12 108 LYS A N 1
ATOM 887 C CA . LYS A 1 108 ? -0.767 1.668 20.125 1.00 91.12 108 LYS A CA 1
ATOM 888 C C . LYS A 1 108 ? -2.161 1.176 20.534 1.00 91.12 108 LYS A C 1
ATOM 890 O O . LYS A 1 108 ? -2.307 0.585 21.603 1.00 91.12 108 LYS A O 1
ATOM 895 N N . TYR A 1 109 ? -3.174 1.377 19.688 1.00 87.75 109 TYR A N 1
ATOM 896 C CA . TYR A 1 109 ? -4.540 0.915 19.960 1.00 87.75 109 TYR A CA 1
ATOM 897 C C . TYR A 1 109 ? -4.634 -0.615 20.040 1.00 87.75 109 TYR A C 1
ATOM 899 O O . TYR A 1 109 ? -5.236 -1.165 20.962 1.00 87.75 109 TYR A O 1
ATOM 907 N N . ASN A 1 110 ? -4.001 -1.315 19.098 1.00 84.06 110 ASN A N 1
ATOM 908 C CA . ASN A 1 110 ? -3.983 -2.775 19.075 1.00 84.06 110 ASN A CA 1
ATOM 909 C C . ASN A 1 110 ? -3.268 -3.351 20.306 1.00 84.06 110 ASN A C 1
ATOM 911 O O . ASN A 1 110 ? -3.729 -4.342 20.872 1.00 84.06 110 ASN A O 1
ATOM 915 N N . ALA A 1 111 ? -2.169 -2.727 20.743 1.00 85.19 111 ALA A N 1
ATOM 916 C CA . ALA A 1 111 ? -1.459 -3.118 21.958 1.00 85.19 111 ALA A CA 1
ATOM 917 C C . ALA A 1 111 ? -2.326 -2.930 23.214 1.00 85.19 111 ALA A C 1
ATOM 919 O O . ALA A 1 111 ? -2.347 -3.806 24.079 1.00 85.19 111 ALA A O 1
ATOM 920 N N . LEU A 1 112 ? -3.083 -1.829 23.288 1.00 84.50 112 LEU A N 1
ATOM 921 C CA . LEU A 1 112 ? -4.044 -1.590 24.364 1.00 84.50 112 LEU A CA 1
ATOM 922 C C . LEU A 1 112 ? -5.121 -2.687 24.412 1.00 84.50 112 LEU A C 1
ATOM 924 O O . LEU A 1 112 ? -5.372 -3.254 25.474 1.00 84.50 112 LEU A O 1
ATOM 928 N N . LEU A 1 113 ? -5.723 -3.018 23.266 1.00 79.75 113 LEU A N 1
ATOM 929 C CA . LEU A 1 113 ? -6.740 -4.070 23.163 1.00 79.75 113 LEU A CA 1
ATOM 930 C C . LEU A 1 113 ? -6.208 -5.451 23.553 1.00 79.75 113 LEU A C 1
ATOM 932 O O . LEU A 1 113 ? -6.892 -6.203 24.247 1.00 79.75 113 LEU A O 1
ATOM 936 N N . ALA A 1 114 ? -4.992 -5.784 23.116 1.00 79.00 114 ALA A N 1
ATOM 937 C CA . ALA A 1 114 ? -4.349 -7.043 23.467 1.00 79.00 114 ALA A CA 1
ATOM 938 C C . ALA A 1 114 ? -4.126 -7.154 24.982 1.00 79.00 114 ALA A C 1
ATOM 940 O O . ALA A 1 114 ? -4.469 -8.177 25.569 1.00 79.00 114 ALA A O 1
ATOM 941 N N . LYS A 1 115 ? -3.631 -6.085 25.620 1.00 80.81 115 LYS A N 1
ATOM 942 C CA . LYS A 1 115 ? -3.423 -6.043 27.072 1.00 80.81 115 LYS A CA 1
ATOM 943 C C . LYS A 1 115 ? -4.737 -6.189 27.846 1.00 80.81 115 LYS A C 1
ATOM 945 O O . LYS A 1 115 ? -4.821 -7.022 28.738 1.00 80.81 115 LYS A O 1
ATOM 950 N N . ALA A 1 116 ? -5.778 -5.448 27.466 1.00 78.56 116 ALA A N 1
ATOM 951 C CA . ALA A 1 116 ? -7.089 -5.549 28.109 1.00 78.56 116 ALA A CA 1
ATOM 952 C C . ALA A 1 116 ? -7.687 -6.969 27.992 1.00 78.56 116 ALA A C 1
ATOM 954 O O . ALA A 1 116 ? -8.258 -7.488 28.951 1.00 78.56 116 ALA A O 1
ATOM 955 N N . ALA A 1 117 ? -7.492 -7.642 26.849 1.00 74.31 117 ALA A N 1
ATOM 956 C CA . ALA A 1 117 ? -7.884 -9.043 26.679 1.00 74.31 117 ALA A CA 1
ATOM 957 C C . ALA A 1 117 ? -7.097 -9.999 27.597 1.00 74.31 117 ALA A C 1
ATOM 959 O O . ALA A 1 117 ? -7.675 -10.948 28.128 1.00 74.31 117 ALA A O 1
ATOM 960 N N . GLU A 1 118 ? -5.791 -9.772 27.776 1.00 77.44 118 GLU A N 1
ATOM 961 C CA . GLU A 1 118 ? -4.937 -10.552 28.686 1.00 77.44 118 GLU A CA 1
ATOM 962 C C . GLU A 1 118 ? -5.323 -10.358 30.158 1.00 77.44 118 GLU A C 1
ATOM 964 O O . GLU A 1 118 ? -5.349 -11.331 30.916 1.00 77.44 118 GLU A O 1
ATOM 969 N N . ASP A 1 119 ? -5.693 -9.135 30.538 1.00 78.44 119 ASP A N 1
ATOM 970 C CA . ASP A 1 119 ? -6.123 -8.769 31.892 1.00 78.44 119 ASP A CA 1
ATOM 971 C C . ASP A 1 119 ? -7.555 -9.257 32.219 1.00 78.44 119 ASP A C 1
ATOM 973 O O . ASP A 1 119 ? -8.029 -9.126 33.350 1.00 78.44 119 ASP A O 1
ATOM 977 N N . GLY A 1 120 ? -8.238 -9.889 31.255 1.00 69.56 120 GLY A N 1
ATOM 978 C CA . GLY A 1 120 ? -9.576 -10.458 31.421 1.00 69.56 120 GLY A CA 1
ATOM 979 C C . GLY A 1 120 ? -10.701 -9.422 31.382 1.00 69.56 120 GLY A C 1
ATOM 980 O O . GLY A 1 120 ? -11.816 -9.727 31.813 1.00 69.56 120 GLY A O 1
ATOM 981 N N . GLU A 1 121 ? -10.428 -8.216 30.876 1.00 72.75 121 GLU A N 1
ATOM 982 C CA . GLU A 1 121 ? -11.458 -7.214 30.618 1.00 72.75 121 GLU A CA 1
ATOM 983 C C . GLU A 1 121 ? -12.392 -7.672 29.490 1.00 72.75 121 GLU A C 1
ATOM 985 O O . GLU A 1 121 ? -12.008 -8.400 28.568 1.00 72.75 121 GLU A O 1
ATOM 990 N N . GLU A 1 122 ? -13.651 -7.234 29.545 1.00 66.69 122 GLU A N 1
ATOM 991 C CA . GLU A 1 122 ? -14.642 -7.547 28.517 1.00 66.69 122 GLU A CA 1
ATOM 992 C C . GLU A 1 122 ? -14.379 -6.718 27.247 1.00 66.69 122 GLU A C 1
ATOM 994 O O . GLU A 1 122 ? -14.992 -5.685 27.003 1.00 66.69 122 GLU A O 1
ATOM 999 N N . VAL A 1 123 ? -13.436 -7.188 26.427 1.00 67.00 123 VAL A N 1
ATOM 1000 C CA . VAL A 1 123 ? -13.097 -6.621 25.106 1.00 67.00 123 VAL A CA 1
ATOM 1001 C C . VAL A 1 123 ? -13.522 -7.522 23.949 1.00 67.00 123 VAL A C 1
ATOM 1003 O O . VAL A 1 123 ? -13.131 -7.305 22.803 1.00 67.00 123 VAL A O 1
ATOM 1006 N N . SER A 1 124 ? -14.335 -8.541 24.237 1.00 59.53 124 SER A N 1
ATOM 1007 C CA . SER A 1 124 ? -14.863 -9.510 23.265 1.00 59.53 124 SER A CA 1
ATOM 1008 C C . SER A 1 124 ? -15.686 -8.860 22.146 1.00 59.53 124 SER A C 1
ATOM 1010 O O . SER A 1 124 ? -15.854 -9.461 21.087 1.00 59.53 124 SER A O 1
ATOM 1012 N N . GLU A 1 125 ? -16.156 -7.625 22.349 1.00 62.69 125 GLU A N 1
ATOM 1013 C CA . GLU A 1 125 ? -16.772 -6.796 21.309 1.00 62.69 125 GLU A CA 1
ATOM 1014 C C . GLU A 1 125 ? -15.765 -6.384 20.216 1.00 62.69 125 GLU A C 1
ATOM 1016 O O . GLU A 1 125 ? -16.146 -6.270 19.055 1.00 62.69 125 GLU A O 1
ATOM 1021 N N . TYR A 1 126 ? -14.481 -6.224 20.553 1.00 62.88 126 TYR A N 1
ATOM 1022 C CA . TYR A 1 126 ? -13.437 -5.675 19.673 1.00 62.88 126 TYR A CA 1
ATOM 1023 C C . TYR A 1 126 ? -12.350 -6.686 19.299 1.00 62.88 126 TYR A C 1
ATOM 1025 O O . TYR A 1 126 ? -11.577 -6.446 18.370 1.00 62.88 126 TYR A O 1
ATOM 1033 N N . VAL A 1 127 ?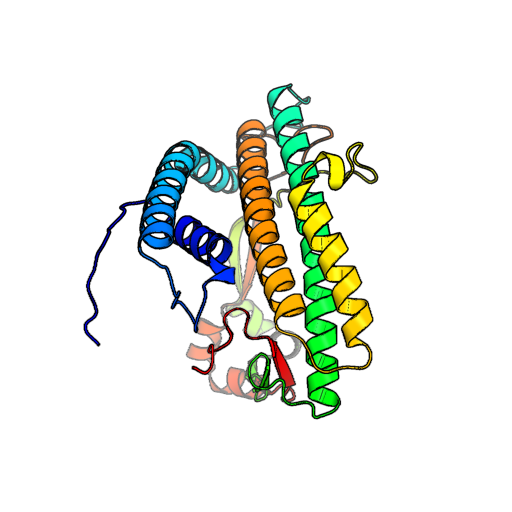 -12.254 -7.805 20.019 1.00 65.25 127 VAL A N 1
ATOM 1034 C CA . VAL A 1 127 ? -11.147 -8.756 19.899 1.00 65.25 127 VAL A CA 1
ATOM 1035 C C . VAL A 1 127 ? -11.668 -10.184 19.824 1.00 65.25 127 VAL A C 1
ATOM 1037 O O . VAL A 1 127 ? -12.346 -10.674 20.723 1.00 65.25 127 VAL A O 1
ATOM 1040 N N . THR A 1 128 ? -11.266 -10.896 18.776 1.00 66.75 128 THR A N 1
ATOM 1041 C CA . THR A 1 128 ? -11.418 -12.347 18.674 1.00 66.75 128 THR A CA 1
ATOM 1042 C C . THR A 1 128 ? -10.067 -13.013 18.889 1.00 66.75 128 THR A C 1
ATOM 1044 O O . THR A 1 128 ? -9.150 -12.868 18.080 1.00 66.75 128 THR A O 1
ATOM 1047 N N . VAL A 1 129 ? -9.938 -13.800 19.957 1.00 65.44 129 VAL A N 1
ATOM 1048 C CA . VAL A 1 129 ? -8.783 -14.688 20.132 1.00 65.44 129 VAL A CA 1
ATOM 1049 C C . VAL A 1 129 ? -9.058 -15.981 19.375 1.00 65.44 129 VAL A C 1
ATOM 1051 O O . VAL A 1 129 ? -9.898 -16.787 19.771 1.00 65.44 129 VAL A O 1
ATOM 1054 N N . GLN A 1 130 ? -8.351 -16.181 18.267 1.00 72.62 130 GLN A N 1
ATOM 1055 C CA . GLN A 1 130 ? -8.449 -17.390 17.463 1.00 72.62 130 GLN A CA 1
ATOM 1056 C C . GLN A 1 130 ? -7.276 -18.320 17.778 1.00 72.62 130 GLN A C 1
ATOM 1058 O O . GLN A 1 130 ? -6.114 -17.991 17.525 1.00 72.62 130 GLN A O 1
ATOM 1063 N N . GLU A 1 131 ? -7.579 -19.523 18.261 1.00 77.62 131 GLU A N 1
ATOM 1064 C CA . GLU A 1 131 ? -6.614 -20.619 18.242 1.00 77.62 131 GLU A CA 1
ATOM 1065 C C . GLU A 1 131 ? -6.543 -21.186 16.823 1.00 77.62 131 GLU A C 1
ATOM 1067 O O . GLU A 1 131 ? -7.528 -21.680 16.269 1.00 77.62 131 GLU A O 1
ATOM 1072 N N . ARG A 1 132 ? -5.371 -21.081 16.203 1.00 77.06 132 ARG A N 1
ATOM 1073 C CA . ARG A 1 132 ? -5.104 -21.648 14.886 1.00 77.06 132 ARG A CA 1
ATOM 1074 C C . ARG A 1 132 ? -4.362 -22.955 15.075 1.00 77.06 132 ARG A C 1
ATOM 1076 O O . ARG A 1 132 ? -3.271 -22.988 15.645 1.00 77.06 132 ARG A O 1
ATOM 1083 N N . ALA A 1 133 ? -4.959 -24.033 14.578 1.00 81.69 133 ALA A N 1
ATOM 1084 C CA . ALA A 1 133 ? -4.275 -25.310 14.488 1.00 81.69 133 ALA A CA 1
ATOM 1085 C C . ALA A 1 133 ? -2.971 -25.154 13.691 1.00 81.69 133 ALA A C 1
ATOM 1087 O O . ALA A 1 133 ? -2.864 -24.320 12.788 1.00 81.69 133 ALA A O 1
ATOM 1088 N N . GLY A 1 134 ? -1.987 -25.978 14.036 1.00 82.00 134 GLY A N 1
ATOM 1089 C CA . GLY A 1 134 ? -0.724 -26.045 13.323 1.00 82.00 134 GLY A CA 1
ATOM 1090 C C . GLY A 1 134 ? -0.922 -26.215 11.821 1.00 82.00 134 GLY A C 1
ATOM 1091 O O . GLY A 1 134 ? -1.621 -27.129 11.383 1.00 82.00 134 GLY A O 1
ATOM 1092 N N . ALA A 1 135 ? -0.298 -25.352 11.023 1.00 84.31 135 ALA A N 1
ATOM 1093 C CA . ALA A 1 135 ? -0.357 -25.468 9.579 1.00 84.31 135 ALA A CA 1
ATOM 1094 C C . ALA A 1 135 ? 0.479 -26.670 9.134 1.00 84.31 135 ALA A C 1
ATOM 1096 O O . ALA A 1 135 ? 1.660 -26.798 9.478 1.00 84.31 135 ALA A O 1
ATOM 1097 N N . ARG A 1 136 ? -0.137 -27.541 8.334 1.00 89.31 136 ARG A N 1
ATOM 1098 C CA . ARG A 1 136 ? 0.546 -28.657 7.690 1.00 89.31 136 ARG A CA 1
ATOM 1099 C C . ARG A 1 136 ? 1.258 -28.143 6.439 1.00 89.31 136 ARG A C 1
ATOM 1101 O O . ARG A 1 136 ? 0.609 -27.749 5.470 1.00 89.31 136 ARG A O 1
ATOM 1108 N N . LYS A 1 137 ? 2.588 -28.123 6.450 1.00 91.44 137 LYS A N 1
ATOM 1109 C CA . LYS A 1 137 ? 3.418 -27.609 5.352 1.00 91.44 137 LYS A CA 1
ATOM 1110 C C . LYS A 1 137 ? 4.416 -28.660 4.890 1.00 91.44 137 LYS A C 1
ATOM 1112 O O . LYS A 1 137 ? 4.917 -29.437 5.689 1.00 91.44 137 LYS A O 1
ATOM 1117 N N . PHE A 1 138 ? 4.696 -28.669 3.595 1.00 92.75 138 PHE A N 1
ATOM 1118 C CA . PHE A 1 138 ? 5.743 -29.512 3.030 1.00 92.75 138 PHE A CA 1
ATOM 1119 C C . PHE A 1 138 ? 7.105 -28.888 3.322 1.00 92.75 138 PHE A C 1
ATOM 1121 O O . PHE A 1 138 ? 7.330 -27.715 3.011 1.00 92.75 138 PHE A O 1
ATOM 1128 N N . ASP A 1 139 ? 8.002 -29.660 3.919 1.00 93.38 139 ASP A N 1
ATOM 1129 C CA . ASP A 1 139 ? 9.373 -29.251 4.189 1.00 93.38 139 ASP A CA 1
ATOM 1130 C C . ASP A 1 139 ? 10.249 -29.450 2.945 1.00 93.38 139 ASP A C 1
ATOM 1132 O O . ASP A 1 139 ? 11.023 -30.402 2.824 1.00 93.38 139 ASP A O 1
ATOM 1136 N N . GLN A 1 140 ? 10.107 -28.521 1.995 1.00 93.12 140 GLN A N 1
ATOM 1137 C CA . GLN A 1 140 ? 10.840 -28.540 0.727 1.00 93.12 140 GLN A CA 1
ATOM 1138 C C . GLN A 1 140 ? 12.357 -28.550 0.928 1.00 93.12 140 GLN A C 1
ATOM 1140 O O . GLN A 1 140 ? 13.065 -29.156 0.128 1.00 93.12 140 GLN A O 1
ATOM 1145 N N . LYS A 1 141 ? 12.861 -27.902 1.985 1.00 93.44 141 LYS A N 1
ATOM 1146 C CA . LYS A 1 141 ? 14.296 -27.858 2.264 1.00 93.44 141 LYS A CA 1
ATOM 1147 C C . LYS A 1 141 ? 14.808 -29.250 2.630 1.00 93.44 141 LYS A C 1
ATOM 1149 O O . LYS A 1 141 ? 15.720 -29.742 1.972 1.00 93.44 141 LYS A O 1
ATOM 1154 N N . SER A 1 142 ? 14.178 -29.903 3.608 1.00 92.94 142 SER A N 1
ATOM 1155 C CA . SER A 1 142 ? 14.545 -31.270 3.996 1.00 92.94 142 SER A CA 1
ATOM 1156 C C . SER A 1 142 ? 14.385 -32.257 2.836 1.00 92.94 142 SER A C 1
ATOM 1158 O O . SER A 1 142 ? 15.212 -33.153 2.670 1.00 92.94 142 SER A O 1
ATOM 1160 N N . PHE A 1 143 ? 13.350 -32.085 2.007 1.00 94.69 143 PHE A N 1
ATOM 1161 C CA . PHE A 1 143 ? 13.154 -32.904 0.812 1.00 94.69 143 PHE A CA 1
ATOM 1162 C C . PHE A 1 143 ? 14.283 -32.719 -0.207 1.00 94.69 143 PHE A C 1
ATOM 1164 O O . PHE A 1 143 ? 14.845 -33.706 -0.672 1.00 94.69 143 PHE A O 1
ATOM 1171 N N . MET A 1 144 ? 14.654 -31.476 -0.519 1.00 94.25 144 MET A N 1
ATOM 1172 C CA . MET A 1 144 ? 15.756 -31.168 -1.435 1.00 94.25 144 MET A CA 1
ATOM 1173 C C . MET A 1 144 ? 17.091 -31.735 -0.930 1.00 94.25 144 MET A C 1
ATOM 1175 O O . MET A 1 144 ? 17.869 -32.256 -1.722 1.00 94.25 144 MET A O 1
ATOM 1179 N N . GLU A 1 145 ? 17.350 -31.665 0.378 1.00 94.38 145 GLU A N 1
ATOM 1180 C CA . GLU A 1 145 ? 18.575 -32.195 0.989 1.00 94.38 145 GLU A CA 1
ATOM 1181 C C . GLU A 1 145 ? 18.638 -33.731 0.945 1.00 94.38 145 GLU A C 1
ATOM 1183 O O . GLU A 1 145 ? 19.701 -34.292 0.679 1.00 94.38 145 GLU A O 1
ATOM 1188 N N . LYS A 1 146 ? 17.514 -34.425 1.177 1.00 95.69 146 LYS A N 1
ATOM 1189 C CA . LYS A 1 146 ? 17.462 -35.900 1.166 1.00 95.69 146 LYS A CA 1
ATOM 1190 C C . LYS A 1 146 ? 17.295 -36.506 -0.231 1.00 95.69 146 LYS A C 1
ATOM 1192 O O . LYS A 1 146 ? 17.779 -37.611 -0.468 1.00 95.69 146 LYS A O 1
ATOM 1197 N N . HIS A 1 147 ? 16.621 -35.811 -1.145 1.00 93.69 147 HIS A N 1
ATOM 1198 C CA . HIS A 1 147 ? 16.320 -36.283 -2.500 1.00 93.69 147 HIS A CA 1
ATOM 1199 C C . HIS A 1 147 ? 16.690 -35.246 -3.575 1.00 93.69 147 HIS A C 1
ATOM 1201 O O . HIS A 1 147 ? 15.825 -34.849 -4.363 1.00 93.69 147 HIS A O 1
ATOM 1207 N N . PRO A 1 148 ? 17.964 -34.824 -3.668 1.00 95.00 148 PRO A N 1
ATOM 1208 C CA . PRO A 1 148 ? 18.383 -33.777 -4.602 1.00 95.00 148 PRO A CA 1
ATOM 1209 C C . PRO A 1 148 ? 18.104 -34.143 -6.069 1.00 95.00 148 PRO A C 1
ATOM 1211 O O . PRO A 1 148 ? 17.620 -33.310 -6.833 1.00 95.00 148 PRO A O 1
ATOM 1214 N N . ASP A 1 149 ? 18.313 -35.407 -6.451 1.00 95.00 149 ASP A N 1
ATOM 1215 C CA . ASP A 1 149 ? 18.077 -35.877 -7.824 1.00 95.00 149 ASP A CA 1
ATOM 1216 C C . ASP A 1 149 ? 16.592 -35.903 -8.194 1.00 95.00 149 ASP A C 1
ATOM 1218 O O . ASP A 1 149 ? 16.221 -35.646 -9.339 1.00 95.00 149 ASP A O 1
ATOM 1222 N N . LEU A 1 150 ? 15.724 -36.240 -7.233 1.00 93.31 150 LEU A N 1
ATOM 1223 C CA . LEU A 1 150 ? 14.282 -36.222 -7.453 1.00 93.31 150 LEU A CA 1
ATOM 1224 C C . LEU A 1 150 ? 13.783 -34.782 -7.504 1.00 93.31 150 LEU A C 1
ATOM 1226 O O . LEU A 1 150 ? 13.026 -34.442 -8.404 1.00 93.31 150 LEU A O 1
ATOM 1230 N N . TYR A 1 151 ? 14.259 -33.932 -6.591 1.00 93.19 151 TYR A N 1
ATOM 1231 C CA . TYR A 1 151 ? 13.963 -32.505 -6.573 1.00 93.19 151 TYR A CA 1
ATOM 1232 C C . TYR A 1 151 ? 14.272 -31.854 -7.925 1.00 93.19 151 TYR A C 1
ATOM 1234 O O . TYR A 1 151 ? 13.392 -31.221 -8.503 1.00 93.19 151 TYR A O 1
ATOM 1242 N N . ALA A 1 152 ? 15.463 -32.099 -8.482 1.00 93.31 152 ALA A N 1
ATOM 1243 C CA . ALA A 1 152 ? 15.882 -31.549 -9.770 1.00 93.31 152 ALA A CA 1
ATOM 1244 C C . ALA A 1 152 ? 14.942 -31.913 -10.939 1.00 93.31 152 ALA A C 1
ATOM 1246 O O . ALA A 1 152 ? 14.780 -31.111 -11.853 1.00 93.31 152 ALA A O 1
ATOM 1247 N N . LYS A 1 153 ? 14.272 -33.077 -10.908 1.00 94.94 153 LYS A N 1
ATOM 1248 C CA . LYS A 1 153 ? 13.302 -33.484 -11.950 1.00 94.94 153 LYS A CA 1
ATOM 1249 C C . LYS A 1 153 ? 12.015 -32.661 -11.941 1.00 94.94 153 LYS A C 1
ATOM 1251 O O . LYS A 1 153 ? 11.332 -32.607 -12.958 1.00 94.94 153 LYS A O 1
ATOM 1256 N N . PHE A 1 154 ? 11.684 -32.055 -10.804 1.00 93.75 154 PHE A N 1
ATOM 1257 C CA . PHE A 1 154 ? 10.494 -31.221 -10.626 1.00 93.75 154 PHE A CA 1
ATOM 1258 C C . PHE A 1 154 ? 10.835 -29.731 -10.546 1.00 93.75 154 PHE A C 1
ATOM 1260 O O . PHE A 1 154 ? 9.956 -28.913 -10.287 1.00 93.75 154 PHE A O 1
ATOM 1267 N N . VAL A 1 155 ? 12.096 -29.350 -10.765 1.00 93.44 155 VAL A N 1
ATOM 1268 C CA . VAL A 1 155 ? 12.471 -27.947 -10.935 1.00 93.44 155 VAL A CA 1
ATOM 1269 C C . VAL A 1 155 ? 12.270 -27.559 -12.392 1.00 93.44 155 VAL A C 1
ATOM 1271 O O . VAL A 1 155 ? 12.821 -28.166 -13.308 1.00 93.44 155 VAL A O 1
ATOM 1274 N N . THR A 1 156 ? 11.486 -26.512 -12.598 1.00 91.69 156 THR A N 1
ATOM 1275 C CA . THR A 1 156 ? 11.289 -25.872 -13.896 1.00 91.69 156 THR A CA 1
ATOM 1276 C C . THR A 1 156 ? 11.980 -24.518 -13.900 1.00 91.69 156 THR A C 1
ATOM 1278 O O . THR A 1 156 ? 12.075 -23.858 -12.865 1.00 91.69 156 THR A O 1
ATOM 1281 N N . GLN A 1 157 ? 12.489 -24.108 -15.059 1.00 90.62 157 GLN A N 1
ATOM 1282 C CA . GLN A 1 157 ? 13.016 -22.762 -15.245 1.00 90.62 157 GLN A CA 1
ATOM 1283 C C . GLN A 1 157 ? 11.933 -21.895 -15.878 1.00 90.62 157 GLN A C 1
ATOM 1285 O O . GLN A 1 157 ? 11.473 -22.177 -16.985 1.00 90.62 157 GLN A O 1
ATOM 1290 N N . GLU A 1 158 ? 11.543 -20.832 -15.187 1.00 89.31 158 GLU A N 1
ATOM 1291 C CA . GLU A 1 158 ? 10.632 -19.819 -15.710 1.00 89.31 158 GLU A CA 1
ATOM 1292 C C . GLU A 1 158 ? 11.426 -18.530 -15.956 1.00 89.31 158 GLU A C 1
ATOM 1294 O O . GLU A 1 158 ? 12.168 -18.053 -15.094 1.00 89.31 158 GLU A O 1
ATOM 1299 N N . LYS A 1 159 ? 11.287 -17.963 -17.159 1.00 89.88 159 LYS A N 1
ATOM 1300 C CA . LYS A 1 159 ? 11.799 -16.624 -17.461 1.00 89.88 159 LYS A CA 1
ATOM 1301 C C . LYS A 1 159 ? 10.758 -15.601 -17.044 1.00 89.88 159 LYS A C 1
ATOM 1303 O O . LYS A 1 159 ? 9.605 -15.697 -17.460 1.00 89.88 159 LYS A O 1
ATOM 1308 N N . SER A 1 160 ? 11.172 -14.608 -16.272 1.00 91.44 160 SER A N 1
ATOM 1309 C CA . SER A 1 160 ? 10.315 -13.485 -15.905 1.00 91.44 160 SER A CA 1
ATOM 1310 C C . SER A 1 160 ? 11.092 -12.174 -15.941 1.00 91.44 160 SER A C 1
ATOM 1312 O O . SER A 1 160 ? 12.306 -12.147 -15.744 1.00 91.44 160 SER A O 1
ATOM 1314 N N . ILE A 1 161 ? 10.398 -11.070 -16.211 1.00 93.31 161 ILE A N 1
ATOM 1315 C CA . ILE A 1 161 ? 10.974 -9.735 -16.046 1.00 93.31 161 ILE A CA 1
ATOM 1316 C C . ILE A 1 161 ? 10.762 -9.332 -14.592 1.00 93.31 161 ILE A C 1
ATOM 1318 O O . ILE A 1 161 ? 9.636 -9.317 -14.091 1.00 93.31 161 ILE A O 1
ATOM 1322 N N . LYS A 1 162 ? 11.858 -9.017 -13.904 1.00 92.25 162 LYS A N 1
ATOM 1323 C CA . LYS A 1 162 ? 11.849 -8.628 -12.496 1.00 92.25 162 LYS A CA 1
ATOM 1324 C C . LYS A 1 162 ? 12.503 -7.276 -12.310 1.00 92.25 162 LYS A C 1
ATOM 1326 O O . LYS A 1 162 ? 13.548 -6.985 -12.878 1.00 92.25 162 LYS A O 1
ATOM 1331 N N . GLY A 1 163 ? 11.901 -6.463 -11.452 1.00 92.88 163 GLY A N 1
ATOM 1332 C CA . GLY A 1 163 ? 12.457 -5.188 -11.025 1.00 92.88 163 GLY A CA 1
ATOM 1333 C C . GLY A 1 163 ? 11.623 -4.597 -9.904 1.00 92.88 163 GLY A C 1
ATOM 1334 O O . GLY A 1 163 ? 10.446 -4.282 -10.089 1.00 92.88 163 GLY A O 1
ATOM 1335 N N . ARG A 1 164 ? 12.225 -4.447 -8.722 1.00 94.94 164 ARG A N 1
ATOM 1336 C CA . ARG A 1 164 ? 11.547 -3.823 -7.586 1.00 94.94 164 ARG A CA 1
ATOM 1337 C C . ARG A 1 164 ? 11.552 -2.310 -7.774 1.00 94.94 164 ARG A C 1
ATOM 1339 O O . ARG A 1 164 ? 12.619 -1.711 -7.864 1.00 94.94 164 ARG A O 1
ATOM 1346 N N . PHE A 1 165 ? 10.367 -1.708 -7.806 1.00 96.81 165 PHE A N 1
ATOM 1347 C CA . PHE A 1 165 ? 10.233 -0.257 -7.725 1.00 96.81 165 PHE A CA 1
ATOM 1348 C C . PHE A 1 165 ? 10.510 0.185 -6.289 1.00 96.81 165 PHE A C 1
ATOM 1350 O O . PHE A 1 165 ? 9.865 -0.298 -5.354 1.00 96.81 165 PHE A O 1
ATOM 1357 N N . LEU A 1 166 ? 11.473 1.081 -6.112 1.00 97.06 166 LEU A N 1
ATOM 1358 C CA . LEU A 1 166 ? 11.861 1.627 -4.821 1.00 97.06 166 LEU A CA 1
ATOM 1359 C C . LEU A 1 166 ? 11.809 3.146 -4.881 1.00 97.06 166 LEU A C 1
ATOM 1361 O O . LEU A 1 166 ? 12.508 3.773 -5.675 1.00 97.06 166 LEU A O 1
ATOM 1365 N N . MET A 1 167 ? 11.012 3.732 -3.994 1.00 96.88 167 MET A N 1
ATOM 1366 C CA . MET A 1 167 ? 11.050 5.167 -3.761 1.00 96.88 167 MET A CA 1
ATOM 1367 C C . MET A 1 167 ? 12.257 5.518 -2.892 1.00 96.88 167 MET A C 1
ATOM 1369 O O . MET A 1 167 ? 12.543 4.821 -1.913 1.00 96.88 167 MET A O 1
ATOM 1373 N N . THR A 1 168 ? 12.949 6.608 -3.212 1.00 95.12 168 THR A N 1
ATOM 1374 C CA . THR A 1 168 ? 14.049 7.101 -2.386 1.00 95.12 168 THR A CA 1
ATOM 1375 C C . THR A 1 168 ? 13.535 7.443 -0.992 1.00 95.12 168 THR A C 1
ATOM 1377 O O . THR A 1 168 ? 12.551 8.166 -0.813 1.00 95.12 168 THR A O 1
ATOM 1380 N N . SER A 1 169 ? 14.226 6.926 0.023 1.00 87.69 169 SER A N 1
ATOM 1381 C CA . SER A 1 169 ? 13.943 7.286 1.405 1.00 87.69 169 SER A CA 1
ATOM 1382 C C . SER A 1 169 ? 14.583 8.628 1.730 1.00 87.69 169 SER A C 1
ATOM 1384 O O . SER A 1 169 ? 15.803 8.773 1.658 1.00 87.69 169 SER A O 1
ATOM 1386 N N . VAL A 1 170 ? 13.771 9.588 2.158 1.00 87.25 170 VAL A N 1
ATOM 1387 C CA . VAL A 1 170 ? 14.254 10.865 2.680 1.00 87.25 170 VAL A CA 1
ATOM 1388 C C . VAL A 1 170 ? 14.347 10.753 4.200 1.00 87.25 170 VAL A C 1
ATO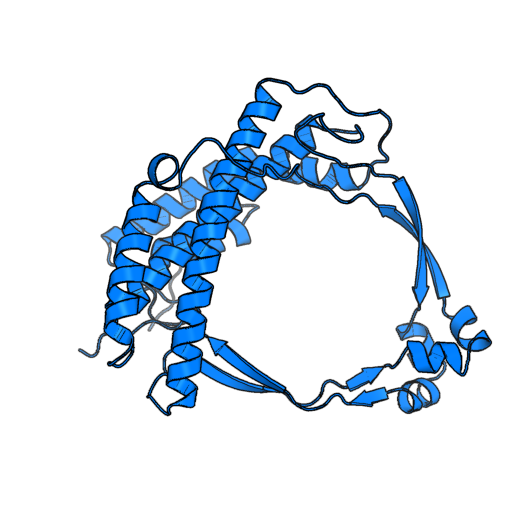M 1390 O O . VAL A 1 170 ? 13.374 10.395 4.856 1.00 87.25 170 VAL A O 1
ATOM 1393 N N . LYS A 1 171 ? 15.529 11.017 4.778 1.00 76.38 171 LYS A N 1
ATOM 1394 C CA . LYS A 1 171 ? 15.735 10.931 6.240 1.00 76.38 171 LYS A CA 1
ATOM 1395 C C . LYS A 1 171 ? 14.944 11.987 7.010 1.00 76.38 171 LYS A C 1
ATOM 1397 O O . LYS A 1 171 ? 14.482 11.717 8.111 1.00 76.38 171 LYS A O 1
ATOM 1402 N N . LYS A 1 172 ? 14.835 13.192 6.448 1.00 76.62 172 LYS A N 1
ATOM 1403 C CA . LYS A 1 172 ? 14.072 14.301 7.015 1.00 76.62 172 LYS A CA 1
ATOM 1404 C C . LYS A 1 172 ? 13.339 15.010 5.890 1.00 76.62 172 LYS A C 1
ATOM 1406 O O . LYS A 1 172 ? 13.974 15.652 5.056 1.00 76.62 172 LYS A O 1
ATOM 1411 N N . TRP A 1 173 ? 12.024 14.853 5.865 1.00 90.31 173 TRP A N 1
ATOM 1412 C CA . TRP A 1 173 ? 11.163 15.681 5.038 1.00 90.31 173 TRP A CA 1
ATOM 1413 C C . TRP A 1 173 ? 10.992 17.048 5.701 1.00 90.31 173 TRP A C 1
ATOM 1415 O O . TRP A 1 173 ? 11.085 17.169 6.923 1.00 90.31 173 TRP A O 1
ATOM 1425 N N . ASN A 1 174 ? 10.822 18.090 4.899 1.00 85.69 174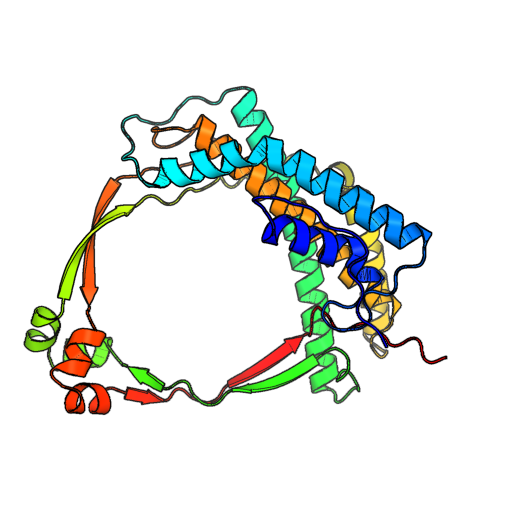 ASN A N 1
ATOM 1426 C CA . ASN A 1 174 ? 10.809 19.476 5.365 1.00 85.69 174 ASN A CA 1
ATOM 1427 C C . ASN A 1 174 ? 9.444 19.946 5.881 1.00 85.69 174 ASN A C 1
ATOM 1429 O O . ASN A 1 174 ? 9.361 21.075 6.350 1.00 85.69 174 ASN A O 1
ATOM 1433 N N . ARG A 1 175 ? 8.411 19.104 5.800 1.00 92.00 175 ARG A N 1
ATOM 1434 C CA . ARG A 1 175 ? 7.064 19.402 6.290 1.00 92.00 175 ARG A CA 1
ATOM 1435 C C . ARG A 1 175 ? 6.699 18.490 7.451 1.00 92.00 175 ARG A C 1
ATOM 1437 O O . ARG A 1 175 ? 7.013 17.299 7.446 1.00 92.00 175 ARG A O 1
ATOM 1444 N N . THR A 1 176 ? 6.058 19.075 8.447 1.00 92.88 176 THR A N 1
ATOM 1445 C CA . THR A 1 176 ? 5.507 18.407 9.627 1.00 92.88 176 THR A CA 1
ATOM 1446 C C . THR A 1 176 ? 4.122 17.837 9.337 1.00 92.88 176 THR A C 1
ATOM 1448 O O . THR A 1 176 ? 3.469 18.235 8.373 1.00 92.88 176 THR A O 1
ATOM 1451 N N . LEU A 1 177 ? 3.651 16.918 10.187 1.00 93.50 177 LEU A N 1
ATOM 1452 C CA . LEU A 1 177 ? 2.307 16.359 10.051 1.00 93.50 177 LEU A CA 1
ATOM 1453 C C . LEU A 1 177 ? 1.222 17.443 10.124 1.00 93.50 177 LEU A C 1
ATOM 1455 O O . LEU A 1 177 ? 0.314 17.420 9.307 1.00 93.50 177 LEU A O 1
ATOM 1459 N N . GLU A 1 178 ? 1.360 18.416 11.027 1.00 93.81 178 GLU A N 1
ATOM 1460 C CA . GLU A 1 178 ? 0.447 19.564 11.146 1.00 93.81 178 GLU A CA 1
ATOM 1461 C C . GLU A 1 178 ? 0.366 20.372 9.840 1.00 93.81 178 GLU A C 1
ATOM 1463 O O . GLU A 1 178 ? -0.716 20.732 9.394 1.00 93.81 178 GLU A O 1
ATOM 1468 N N . GLU A 1 179 ? 1.495 20.612 9.166 1.00 94.19 179 GLU A N 1
ATOM 1469 C CA . GLU A 1 179 ? 1.523 21.336 7.884 1.00 94.19 179 GLU A CA 1
ATOM 1470 C C . GLU A 1 179 ? 0.983 20.514 6.704 1.00 94.19 179 GLU A C 1
ATOM 1472 O O . GLU A 1 179 ? 0.645 21.075 5.657 1.00 94.19 179 GLU A O 1
ATOM 1477 N N . ILE A 1 180 ? 0.986 19.185 6.817 1.00 93.56 180 ILE A N 1
ATOM 1478 C CA . ILE A 1 180 ? 0.503 18.263 5.781 1.00 93.56 180 ILE A CA 1
ATOM 1479 C C . ILE A 1 180 ? -0.999 18.019 5.948 1.00 93.56 180 ILE A C 1
ATOM 1481 O O . ILE A 1 180 ? -1.749 18.098 4.976 1.00 93.56 180 ILE A O 1
ATOM 1485 N N . SER A 1 181 ? -1.431 17.725 7.173 1.00 91.56 181 SER A N 1
ATOM 1486 C CA . SER A 1 181 ? -2.807 17.410 7.540 1.00 91.56 181 SER A CA 1
ATOM 1487 C C . SER A 1 181 ? -3.083 17.853 8.987 1.00 91.56 181 SER A C 1
ATOM 1489 O O . SER A 1 181 ? -2.906 17.062 9.920 1.00 91.56 181 SER A O 1
ATOM 1491 N N . PRO A 1 182 ? -3.556 19.101 9.181 1.00 88.75 182 PRO A N 1
ATOM 1492 C CA . PRO A 1 182 ? -3.986 19.597 10.490 1.00 88.75 182 PRO A CA 1
ATOM 1493 C C . PRO A 1 182 ? -5.068 18.710 11.119 1.00 88.75 182 PRO A C 1
ATOM 1495 O O . PRO A 1 182 ? -5.048 18.446 12.316 1.00 88.75 182 PRO A O 1
ATOM 1498 N N . ASP A 1 183 ? -5.980 18.181 10.296 1.00 81.75 183 ASP A N 1
ATOM 1499 C CA . ASP A 1 183 ? -7.063 17.308 10.754 1.00 81.75 183 ASP A CA 1
ATOM 1500 C C . ASP A 1 183 ? -6.532 16.000 11.355 1.00 81.75 183 ASP A C 1
ATOM 1502 O O . ASP A 1 183 ? -6.942 15.614 12.450 1.00 81.75 183 ASP A O 1
ATOM 1506 N N . LEU A 1 184 ? -5.587 15.329 10.681 1.00 88.81 184 LEU A N 1
ATOM 1507 C CA . LEU A 1 184 ? -4.964 14.118 11.222 1.00 88.81 184 LEU A CA 1
ATOM 1508 C C . LEU A 1 184 ? -4.173 14.431 12.494 1.00 88.81 184 LEU A C 1
ATOM 1510 O O . LEU A 1 184 ? -4.271 13.699 13.474 1.00 88.81 184 LEU A O 1
ATOM 1514 N N . SER A 1 185 ? -3.425 15.533 12.503 1.00 92.75 185 SER A N 1
ATOM 1515 C CA . SER A 1 185 ? -2.679 15.977 13.682 1.00 92.75 185 SER A CA 1
ATOM 1516 C C . SER A 1 185 ? -3.596 16.212 14.894 1.00 92.75 185 SER A C 1
ATOM 1518 O O . SER A 1 185 ? -3.320 15.733 15.999 1.00 92.75 185 SER A O 1
ATOM 1520 N N . ALA A 1 186 ? -4.751 16.850 14.683 1.00 87.62 186 ALA A N 1
ATOM 1521 C CA . ALA A 1 186 ? -5.760 17.061 15.716 1.00 87.62 186 ALA A CA 1
ATOM 1522 C C . ALA A 1 186 ? -6.384 15.742 16.207 1.00 87.62 186 ALA A C 1
ATOM 1524 O O . ALA A 1 186 ? -6.540 15.558 17.417 1.00 87.62 186 ALA A O 1
ATOM 1525 N N . ILE A 1 187 ? -6.705 14.814 15.294 1.00 87.69 187 ILE A N 1
ATOM 1526 C CA . ILE A 1 187 ? -7.213 13.475 15.641 1.00 87.69 187 ILE A CA 1
ATOM 1527 C C . ILE A 1 187 ? -6.194 12.728 16.501 1.00 87.69 187 ILE A C 1
ATOM 1529 O O . ILE A 1 187 ? -6.563 12.192 17.543 1.00 87.69 187 ILE A O 1
ATOM 1533 N N . LEU A 1 188 ? -4.919 12.715 16.104 1.00 94.69 188 LEU A N 1
ATOM 1534 C CA . LEU A 1 188 ? -3.864 12.013 16.836 1.00 94.69 188 LEU A CA 1
ATOM 1535 C C . LEU A 1 188 ? -3.607 12.631 18.209 1.00 94.69 188 LEU A C 1
ATOM 1537 O O . LEU A 1 188 ? -3.464 11.899 19.181 1.00 94.69 188 LEU A O 1
ATOM 1541 N N . THR A 1 189 ? -3.637 13.959 18.317 1.00 94.88 189 THR A N 1
ATOM 1542 C CA . THR A 1 189 ? -3.505 14.651 19.609 1.00 94.88 189 THR A CA 1
ATOM 1543 C C . THR A 1 189 ? -4.626 14.246 20.573 1.00 94.88 189 THR A C 1
ATOM 1545 O O . THR A 1 189 ? -4.382 13.970 21.748 1.00 94.88 189 THR A O 1
ATOM 1548 N N . GLN A 1 190 ? -5.870 14.176 20.085 1.00 92.31 190 GLN A N 1
ATOM 1549 C CA . GLN A 1 190 ? -7.001 13.701 20.889 1.00 92.31 190 GLN A CA 1
ATOM 1550 C C . GLN A 1 190 ? -6.875 12.210 21.212 1.00 92.31 190 GLN A C 1
ATOM 1552 O O . GLN A 1 190 ? -7.145 11.810 22.342 1.00 92.31 190 GLN A O 1
ATOM 1557 N N . PHE A 1 191 ? -6.440 11.399 20.245 1.00 92.31 191 PHE A N 1
ATOM 1558 C CA . PHE A 1 191 ? -6.227 9.965 20.416 1.00 92.31 191 PHE A CA 1
ATOM 1559 C C . PHE A 1 191 ? -5.204 9.677 21.517 1.00 92.31 191 PHE A C 1
ATOM 1561 O O . PHE A 1 191 ? -5.487 8.876 22.402 1.00 92.31 191 PHE A O 1
ATOM 1568 N N . GLU A 1 192 ? -4.059 10.362 21.519 1.00 92.94 192 GLU A N 1
ATOM 1569 C CA . GLU A 1 192 ? -3.036 10.212 22.560 1.00 92.94 192 GLU A CA 1
ATOM 1570 C C . GLU A 1 192 ? -3.555 10.647 23.935 1.00 92.94 192 GLU A C 1
ATOM 1572 O O . GLU A 1 192 ? -3.371 9.924 24.912 1.00 92.94 192 GLU A O 1
ATOM 1577 N N . SER A 1 193 ? -4.295 11.759 24.008 1.00 91.38 193 SER A N 1
ATOM 1578 C CA . SER A 1 193 ? -4.904 12.204 25.268 1.00 91.38 193 SER A CA 1
ATOM 1579 C C . SER A 1 193 ? -5.928 11.209 25.821 1.00 91.38 193 SER A C 1
ATOM 1581 O O . SER A 1 193 ? -6.018 11.037 27.036 1.00 91.38 193 SER A O 1
ATOM 1583 N N . GLU A 1 194 ? -6.724 10.565 24.965 1.00 89.94 194 GLU A N 1
ATOM 1584 C CA . GLU A 1 194 ? -7.655 9.520 25.401 1.00 89.94 194 GLU A CA 1
ATOM 1585 C C . GLU A 1 194 ? -6.924 8.226 25.769 1.00 89.94 194 GLU A C 1
ATOM 1587 O O . GLU A 1 194 ? -7.295 7.594 26.753 1.00 89.94 194 GLU A O 1
ATOM 1592 N N . LEU A 1 195 ? -5.857 7.862 25.051 1.00 88.19 195 LEU A N 1
ATOM 1593 C CA . LEU A 1 195 ? -5.035 6.686 25.351 1.00 88.19 195 LEU A CA 1
ATOM 1594 C C . LEU A 1 195 ? -4.461 6.743 26.775 1.00 88.19 195 LEU A C 1
ATOM 1596 O O . LEU A 1 195 ? -4.576 5.767 27.514 1.00 88.19 195 LEU A O 1
ATOM 1600 N N . GLU A 1 196 ? -3.942 7.899 27.195 1.00 86.31 196 GLU A N 1
ATOM 1601 C CA . GLU A 1 196 ? -3.431 8.120 28.559 1.00 86.31 196 GLU A CA 1
ATOM 1602 C C . GLU A 1 196 ? -4.511 7.950 29.643 1.00 86.31 196 GLU A C 1
ATOM 1604 O O . GLU A 1 196 ? -4.221 7.524 30.760 1.00 86.31 196 GLU A O 1
ATOM 1609 N N . LYS A 1 197 ? -5.782 8.243 29.334 1.00 83.88 197 LYS A N 1
ATOM 1610 C CA . LYS A 1 197 ? -6.903 8.085 30.282 1.00 83.88 197 LYS A CA 1
ATOM 1611 C C . LYS A 1 197 ? -7.345 6.630 30.443 1.00 83.88 197 LYS A C 1
ATOM 1613 O O . LYS A 1 197 ? -7.985 6.301 31.447 1.00 83.88 197 LYS A O 1
ATOM 1618 N N . VAL A 1 198 ? -7.042 5.780 29.459 1.00 76.19 198 VAL A N 1
ATOM 1619 C CA . VAL A 1 198 ? -7.410 4.358 29.458 1.00 76.19 198 VAL A CA 1
ATOM 1620 C C . VAL A 1 198 ? -6.397 3.508 30.232 1.00 76.19 198 VAL A C 1
ATOM 1622 O O . VAL A 1 198 ? -6.768 2.453 30.722 1.00 76.19 198 VAL A O 1
ATOM 1625 N N . GLU A 1 199 ? -5.168 3.975 30.493 1.00 61.38 199 GLU A N 1
ATOM 1626 C CA . GLU A 1 199 ? -4.173 3.223 31.294 1.00 61.38 199 GLU A CA 1
ATOM 1627 C C . GLU A 1 199 ? -4.623 2.847 32.731 1.00 61.38 199 GLU A C 1
ATOM 1629 O O . GLU A 1 199 ? -3.929 2.087 33.407 1.00 61.38 199 GLU A O 1
ATOM 1634 N N . GLY A 1 200 ? -5.795 3.308 33.190 1.00 54.78 200 GLY A N 1
ATOM 1635 C CA . GLY A 1 200 ? -6.444 2.860 34.429 1.00 54.78 200 GLY A CA 1
ATOM 1636 C C . GLY A 1 200 ? -7.952 2.574 34.336 1.00 54.78 200 GLY A C 1
ATOM 1637 O O . GLY A 1 200 ? -8.587 2.484 35.384 1.00 54.78 200 GLY A O 1
ATOM 1638 N N . ASN A 1 201 ? -8.538 2.474 33.135 1.00 56.66 201 ASN A N 1
ATOM 1639 C CA . ASN A 1 201 ? -9.976 2.251 32.904 1.00 56.66 201 ASN A CA 1
ATOM 1640 C C . ASN A 1 201 ? -10.209 1.294 31.719 1.00 56.66 201 ASN A C 1
ATOM 1642 O O . ASN A 1 201 ? -9.326 1.107 30.893 1.00 56.66 201 ASN A O 1
ATOM 1646 N N . SER A 1 202 ? -11.430 0.774 31.569 1.00 68.81 202 SER A N 1
ATOM 1647 C CA . SER A 1 202 ? -11.829 0.032 30.365 1.00 68.81 202 SER A CA 1
ATOM 1648 C C . SER A 1 202 ? -11.781 0.912 29.108 1.00 68.81 202 SER A C 1
ATOM 1650 O O . SER A 1 202 ? -12.034 2.121 29.171 1.00 68.81 202 SER A O 1
ATOM 1652 N N . ILE A 1 203 ? -11.548 0.299 27.946 1.00 75.69 203 ILE A N 1
ATOM 1653 C CA . ILE A 1 203 ? -11.614 0.965 26.633 1.00 75.69 203 ILE A CA 1
ATOM 1654 C C . ILE A 1 203 ? -12.939 1.716 26.466 1.00 75.69 203 ILE A C 1
ATOM 1656 O O . ILE A 1 203 ? -14.021 1.171 26.681 1.00 75.69 203 ILE A O 1
ATOM 1660 N N . THR A 1 204 ? -12.851 2.986 26.068 1.00 76.75 204 THR A N 1
ATOM 1661 C CA . THR A 1 204 ? -14.017 3.859 25.902 1.00 76.75 204 THR A CA 1
ATOM 1662 C C . THR A 1 204 ? -14.463 3.946 24.443 1.00 76.75 204 THR A C 1
ATOM 1664 O O . THR A 1 204 ? -13.680 3.803 23.501 1.00 76.75 204 THR A O 1
ATOM 1667 N N . THR A 1 205 ? -15.734 4.284 24.230 1.00 73.88 205 THR A N 1
ATOM 1668 C CA . THR A 1 205 ? -16.264 4.586 22.892 1.00 73.88 205 THR A CA 1
ATOM 1669 C C . THR A 1 205 ? -15.527 5.762 22.238 1.00 73.88 205 THR A C 1
ATOM 1671 O O . THR A 1 205 ? -15.389 5.810 21.017 1.00 73.88 205 THR A O 1
ATOM 1674 N N . THR A 1 206 ? -15.015 6.705 23.036 1.00 80.88 206 THR A N 1
ATOM 1675 C CA . THR A 1 206 ? -14.266 7.868 22.543 1.00 80.88 206 THR A CA 1
ATOM 1676 C C . THR A 1 206 ? -12.966 7.452 21.862 1.00 80.88 206 THR A C 1
ATOM 1678 O O . THR A 1 206 ? -12.748 7.822 20.708 1.00 80.88 206 THR A O 1
ATOM 1681 N N . ILE A 1 207 ? -12.127 6.646 22.528 1.00 84.75 207 ILE A N 1
ATOM 1682 C CA . ILE A 1 207 ? -10.851 6.209 21.944 1.00 84.75 207 ILE A CA 1
ATOM 1683 C C . ILE A 1 207 ? -11.069 5.316 20.719 1.00 84.75 207 ILE A C 1
ATOM 1685 O O . ILE A 1 207 ? -10.347 5.437 19.732 1.00 84.75 207 ILE A O 1
ATOM 1689 N N . HIS A 1 208 ? -12.114 4.484 20.736 1.00 82.31 208 HIS A N 1
ATOM 1690 C CA . HIS A 1 208 ? -12.472 3.662 19.585 1.00 82.31 208 HIS A CA 1
ATOM 1691 C C . HIS A 1 208 ? -12.907 4.517 18.380 1.00 82.31 208 HIS A C 1
ATOM 1693 O O . HIS A 1 208 ? -12.442 4.300 17.265 1.00 82.31 208 HIS A O 1
ATOM 1699 N N . ASN A 1 209 ? -13.730 5.550 18.585 1.00 78.06 209 ASN A N 1
ATOM 1700 C CA . ASN A 1 209 ? -14.117 6.465 17.505 1.00 78.06 209 ASN A CA 1
ATOM 1701 C C . ASN A 1 209 ? -12.921 7.230 16.923 1.00 78.06 209 ASN A C 1
ATOM 1703 O O . ASN A 1 209 ? -12.857 7.439 15.710 1.00 78.06 209 ASN A O 1
ATOM 1707 N N . LEU A 1 210 ? -11.965 7.626 17.767 1.00 84.75 210 LEU A N 1
ATOM 1708 C CA . LEU A 1 210 ? -10.721 8.251 17.315 1.00 84.75 210 LEU A CA 1
ATOM 1709 C C . LEU A 1 210 ? -9.879 7.268 16.493 1.00 84.75 210 LEU A C 1
ATOM 1711 O O . LEU A 1 210 ? -9.405 7.640 15.423 1.00 84.75 210 LEU A O 1
ATOM 1715 N N . TYR A 1 211 ? -9.779 6.005 16.919 1.00 86.19 211 TYR A N 1
ATOM 1716 C CA . TYR A 1 211 ? -9.148 4.933 16.143 1.00 86.19 211 TYR A CA 1
ATOM 1717 C C . TYR A 1 211 ? -9.793 4.754 14.757 1.00 86.19 211 TYR A C 1
ATOM 1719 O O . TYR A 1 211 ? -9.083 4.705 13.754 1.00 86.19 211 TYR A O 1
ATOM 1727 N N . LEU A 1 212 ? -11.127 4.749 14.660 1.00 79.38 212 LEU A N 1
ATOM 1728 C CA . LEU A 1 212 ? -11.821 4.699 13.365 1.00 79.38 212 LEU A CA 1
ATOM 1729 C C . LEU A 1 212 ? -11.493 5.920 12.486 1.00 79.38 212 LEU A C 1
ATOM 1731 O O . LEU A 1 212 ? -11.338 5.786 11.271 1.00 79.38 212 LEU A O 1
ATOM 1735 N N . GLY A 1 213 ? -11.346 7.102 13.094 1.00 79.19 213 GLY A N 1
ATOM 1736 C CA . GLY A 1 213 ? -10.859 8.308 12.419 1.00 79.19 213 GLY A CA 1
ATOM 1737 C C . GLY A 1 213 ? -9.435 8.149 11.877 1.00 79.19 213 GLY A C 1
ATOM 1738 O O . GLY A 1 213 ? -9.184 8.486 10.720 1.00 79.19 213 GLY A O 1
ATOM 1739 N N . VAL A 1 214 ? -8.524 7.569 12.666 1.00 88.50 214 VAL A N 1
ATOM 1740 C CA . VAL A 1 214 ? -7.145 7.261 12.246 1.00 88.50 214 VAL A CA 1
ATOM 1741 C C . VAL A 1 214 ? -7.134 6.291 11.067 1.00 88.50 214 VAL A C 1
ATOM 1743 O O . VAL A 1 214 ? -6.478 6.567 10.066 1.00 88.50 214 VAL A O 1
ATOM 1746 N N . ILE A 1 215 ? -7.910 5.205 11.124 1.00 83.38 215 ILE A N 1
ATOM 1747 C CA . ILE A 1 215 ? -8.029 4.263 10.002 1.00 83.38 215 ILE A CA 1
ATOM 1748 C C . ILE A 1 215 ? -8.537 4.980 8.740 1.00 83.38 215 ILE A C 1
ATOM 1750 O O . ILE A 1 215 ? -8.055 4.717 7.636 1.00 83.38 215 ILE A O 1
ATOM 1754 N N . SER A 1 216 ? -9.491 5.907 8.882 1.00 77.38 216 SER A N 1
ATOM 1755 C CA . SER A 1 216 ? -9.977 6.684 7.739 1.00 77.38 216 SER A CA 1
ATOM 1756 C C . SER A 1 216 ? -8.880 7.518 7.085 1.00 77.38 216 SER A C 1
ATOM 1758 O O . SER A 1 216 ? -8.807 7.589 5.857 1.00 77.38 216 SER A O 1
ATOM 1760 N N . MET A 1 217 ? -8.027 8.145 7.893 1.00 83.62 217 MET A N 1
ATOM 1761 C CA . MET A 1 217 ? -6.914 8.954 7.400 1.00 83.62 217 MET A CA 1
ATOM 1762 C C . MET A 1 217 ? -5.782 8.096 6.823 1.00 83.62 217 MET A C 1
ATOM 1764 O O . MET A 1 217 ? -5.193 8.490 5.816 1.00 83.62 217 MET A O 1
ATOM 1768 N N . GLN A 1 218 ? -5.530 6.910 7.391 1.00 88.88 218 GLN A N 1
ATOM 1769 C CA . GLN A 1 218 ? -4.595 5.912 6.858 1.00 88.88 218 GLN A CA 1
ATOM 1770 C C . GLN A 1 218 ? -4.959 5.547 5.418 1.00 88.88 218 GLN A C 1
ATOM 1772 O O . GLN A 1 218 ? -4.128 5.637 4.520 1.00 88.88 218 GLN A O 1
ATOM 1777 N N . ALA A 1 219 ? -6.223 5.198 5.180 1.00 80.50 219 ALA A N 1
ATOM 1778 C CA . ALA A 1 219 ? -6.680 4.783 3.862 1.00 80.50 219 ALA A CA 1
ATOM 1779 C C . ALA A 1 219 ? -6.528 5.878 2.802 1.00 80.50 219 ALA A C 1
ATOM 1781 O O . ALA A 1 219 ? -6.112 5.608 1.674 1.00 80.50 219 ALA A O 1
ATOM 1782 N N . TYR A 1 220 ? -6.837 7.121 3.176 1.00 82.19 220 TYR A N 1
ATOM 1783 C CA . TYR A 1 220 ? -6.610 8.278 2.320 1.00 82.19 220 TYR A CA 1
ATOM 1784 C C . TYR A 1 220 ? -5.115 8.466 2.014 1.00 82.19 220 TYR A C 1
ATOM 1786 O O . TYR A 1 220 ? -4.734 8.639 0.857 1.00 82.19 220 TYR A O 1
ATOM 1794 N N . ALA A 1 221 ? -4.257 8.391 3.034 1.00 90.25 221 ALA A N 1
ATOM 1795 C CA . ALA A 1 221 ? -2.814 8.519 2.868 1.00 90.25 221 ALA A CA 1
ATOM 1796 C C . ALA A 1 221 ? -2.241 7.421 1.955 1.00 90.25 221 ALA A C 1
ATOM 1798 O O . ALA A 1 221 ? -1.449 7.709 1.056 1.00 90.25 221 ALA A O 1
ATOM 1799 N N . ASP A 1 222 ? -2.680 6.177 2.133 1.00 89.69 222 ASP A N 1
ATOM 1800 C CA . ASP A 1 222 ? -2.237 5.044 1.323 1.00 89.69 222 ASP A CA 1
ATOM 1801 C C . ASP A 1 222 ? -2.690 5.178 -0.135 1.00 89.69 222 ASP A C 1
ATOM 1803 O O . ASP A 1 222 ? -1.912 4.885 -1.047 1.00 89.69 222 ASP A O 1
ATOM 1807 N N . TRP A 1 223 ? -3.908 5.675 -0.370 1.00 85.88 223 TRP A N 1
ATOM 1808 C CA . TRP A 1 223 ? -4.404 5.987 -1.710 1.00 85.88 223 TRP A CA 1
ATOM 1809 C C . TRP A 1 223 ? -3.534 7.036 -2.413 1.00 85.88 223 TRP A C 1
ATOM 1811 O O . TRP A 1 223 ? -3.031 6.796 -3.514 1.00 85.88 223 TRP A O 1
ATOM 1821 N N . GLU A 1 224 ? -3.289 8.173 -1.760 1.00 89.06 224 GLU A N 1
ATOM 1822 C CA . GLU A 1 224 ? -2.459 9.248 -2.315 1.00 89.06 224 GLU A CA 1
ATOM 1823 C C . GLU A 1 224 ? -1.024 8.769 -2.589 1.00 89.06 224 GLU A C 1
ATOM 1825 O O . GLU A 1 224 ? -0.429 9.091 -3.622 1.00 89.06 224 GLU A O 1
ATOM 1830 N N . MET A 1 225 ? -0.478 7.924 -1.708 1.00 94.12 225 MET A N 1
ATOM 1831 C CA . MET A 1 225 ? 0.839 7.316 -1.890 1.00 94.12 225 MET A CA 1
ATOM 1832 C C . MET A 1 225 ? 0.870 6.377 -3.109 1.00 94.12 225 MET A C 1
ATOM 1834 O O . MET A 1 225 ? 1.842 6.386 -3.875 1.00 94.12 225 MET A O 1
ATOM 1838 N N . GLN A 1 226 ? -0.184 5.585 -3.327 1.00 93.06 226 GLN A N 1
ATOM 1839 C CA . GLN A 1 226 ? -0.320 4.720 -4.504 1.00 93.06 226 GLN A CA 1
ATOM 1840 C C . GLN A 1 226 ? -0.440 5.533 -5.796 1.00 93.06 226 GLN A C 1
ATOM 1842 O O . GLN A 1 226 ? 0.259 5.226 -6.767 1.00 93.06 226 GLN A O 1
ATOM 1847 N N . LEU A 1 227 ? -1.255 6.591 -5.800 1.00 91.62 227 LEU A N 1
ATOM 1848 C CA . LEU A 1 227 ? -1.418 7.486 -6.945 1.00 91.62 227 LEU A CA 1
ATOM 1849 C C . LEU A 1 227 ? -0.102 8.187 -7.303 1.00 91.62 227 LEU A C 1
ATOM 1851 O O . LEU A 1 227 ? 0.312 8.185 -8.466 1.00 91.62 227 LEU A O 1
ATOM 1855 N N . ALA A 1 228 ? 0.604 8.734 -6.311 1.00 96.56 228 ALA A N 1
ATOM 1856 C CA . ALA A 1 228 ? 1.907 9.357 -6.518 1.00 96.56 228 ALA A CA 1
ATOM 1857 C C . ALA A 1 228 ? 2.941 8.352 -7.054 1.00 96.56 228 ALA A C 1
ATOM 1859 O O . ALA A 1 228 ? 3.669 8.641 -8.005 1.00 96.56 228 ALA A O 1
ATOM 1860 N N . SER A 1 229 ? 2.961 7.135 -6.502 1.00 97.38 229 SER A N 1
ATOM 1861 C CA . SER A 1 229 ? 3.819 6.042 -6.971 1.00 97.38 229 SER A CA 1
ATOM 1862 C C . SER A 1 229 ? 3.527 5.659 -8.427 1.00 97.38 229 SER A C 1
ATOM 1864 O O . SER A 1 229 ? 4.459 5.506 -9.218 1.00 97.38 229 SER A O 1
ATOM 1866 N N . ALA A 1 230 ? 2.254 5.553 -8.819 1.00 96.44 230 ALA A N 1
ATOM 1867 C CA . ALA A 1 230 ? 1.856 5.251 -10.195 1.00 96.44 230 ALA A CA 1
ATOM 1868 C C . ALA A 1 230 ? 2.290 6.350 -11.179 1.00 96.44 230 ALA A C 1
ATOM 1870 O O . ALA A 1 230 ? 2.850 6.049 -12.235 1.00 96.44 230 ALA A O 1
ATOM 1871 N N . ASN A 1 231 ? 2.121 7.622 -10.814 1.00 97.75 231 ASN A N 1
ATOM 1872 C CA . ASN A 1 231 ? 2.597 8.737 -11.633 1.00 97.75 231 ASN A CA 1
ATOM 1873 C C . ASN A 1 231 ? 4.125 8.728 -11.790 1.00 97.75 231 ASN A C 1
ATOM 1875 O O . ASN A 1 231 ? 4.625 8.852 -12.906 1.00 97.75 231 ASN A O 1
ATOM 1879 N N . ILE A 1 232 ? 4.882 8.491 -10.713 1.00 98.31 232 ILE A N 1
ATOM 1880 C CA . ILE A 1 232 ? 6.352 8.404 -10.780 1.00 98.31 232 ILE A CA 1
ATOM 1881 C C . ILE A 1 232 ? 6.801 7.220 -11.642 1.00 98.31 232 ILE A C 1
ATOM 1883 O O . ILE A 1 232 ? 7.748 7.354 -12.414 1.00 98.31 232 ILE A O 1
ATOM 1887 N N . LYS A 1 233 ? 6.116 6.073 -11.569 1.00 97.94 233 LYS A N 1
ATOM 1888 C CA . LYS A 1 233 ? 6.367 4.933 -12.466 1.00 97.94 233 LYS A CA 1
ATOM 1889 C C . LYS A 1 233 ? 6.167 5.311 -13.932 1.00 97.94 233 LYS A C 1
ATOM 1891 O O . LYS A 1 233 ? 7.013 4.974 -14.755 1.00 97.94 233 LYS A O 1
ATOM 1896 N N . ASN A 1 234 ? 5.099 6.041 -14.249 1.00 97.50 234 ASN A N 1
ATOM 1897 C CA . ASN A 1 234 ? 4.833 6.504 -15.612 1.00 97.50 234 ASN A CA 1
ATOM 1898 C C . ASN A 1 234 ? 5.884 7.503 -16.107 1.00 97.50 234 ASN A C 1
ATOM 1900 O O . ASN A 1 234 ? 6.311 7.396 -17.255 1.00 97.50 234 ASN A O 1
ATOM 1904 N N . LEU A 1 235 ? 6.329 8.420 -15.244 1.00 97.62 235 LEU A N 1
ATOM 1905 C CA . LEU A 1 235 ? 7.409 9.367 -15.544 1.00 97.62 235 LEU A CA 1
ATOM 1906 C C . LEU A 1 235 ? 8.762 8.663 -15.718 1.00 97.62 235 LEU A C 1
ATOM 1908 O O . LEU A 1 235 ? 9.546 9.040 -16.581 1.00 97.62 235 LEU A O 1
ATOM 1912 N N . CYS A 1 236 ? 9.023 7.615 -14.933 1.00 96.81 236 CYS A N 1
ATOM 1913 C CA . CYS A 1 236 ? 10.201 6.764 -15.087 1.00 96.81 236 CYS A CA 1
ATOM 1914 C C . CYS A 1 236 ? 10.170 6.017 -16.435 1.00 96.81 236 CYS A C 1
ATOM 1916 O O . CYS A 1 236 ? 11.194 5.889 -17.109 1.00 96.81 236 CYS A O 1
ATOM 1918 N N . GLY A 1 237 ? 8.995 5.547 -16.866 1.00 95.81 237 GLY A N 1
ATOM 1919 C CA . GLY A 1 237 ? 8.835 4.841 -18.136 1.00 95.81 237 GLY A CA 1
ATOM 1920 C C . GLY A 1 237 ? 9.715 3.590 -18.187 1.00 95.81 237 GLY A C 1
ATOM 1921 O O . GLY A 1 237 ? 9.697 2.791 -17.249 1.00 95.81 237 GLY A O 1
ATOM 1922 N N . SER A 1 238 ? 10.506 3.443 -19.253 1.00 95.00 238 SER A N 1
ATOM 1923 C CA . SER A 1 238 ? 11.447 2.325 -19.467 1.00 95.00 238 SER A CA 1
ATOM 1924 C C . SER A 1 238 ? 12.842 2.548 -18.862 1.00 95.00 238 SER A C 1
ATOM 1926 O O . SER A 1 238 ? 13.748 1.750 -19.091 1.00 95.00 238 SER A O 1
ATOM 1928 N N . ASN A 1 239 ? 13.046 3.613 -18.086 1.00 96.69 239 ASN A N 1
ATOM 1929 C CA . ASN A 1 239 ? 14.338 3.914 -17.467 1.00 96.69 239 ASN A CA 1
ATOM 1930 C C . ASN A 1 239 ? 14.612 3.026 -16.239 1.00 96.69 239 ASN A C 1
ATOM 1932 O O . ASN A 1 239 ? 13.744 2.292 -15.754 1.00 96.69 239 ASN A O 1
ATOM 1936 N N . GLU A 1 240 ? 15.838 3.081 -15.719 1.00 97.06 240 GLU A N 1
ATOM 1937 C CA . GLU A 1 240 ? 16.236 2.420 -14.467 1.00 97.06 240 GLU A CA 1
ATOM 1938 C C . GLU A 1 240 ? 15.843 3.214 -13.206 1.00 97.06 240 GLU A C 1
ATOM 1940 O O . GLU A 1 240 ? 16.045 2.745 -12.080 1.00 97.06 240 GLU A O 1
ATOM 1945 N N . GLY A 1 241 ? 15.291 4.419 -13.359 1.00 97.44 241 GLY A N 1
ATOM 1946 C CA . GLY A 1 241 ? 14.850 5.272 -12.259 1.00 97.44 241 GLY A CA 1
ATOM 1947 C C . GLY A 1 241 ? 14.884 6.757 -12.604 1.00 97.44 241 GLY A C 1
ATOM 1948 O O . GLY A 1 241 ? 15.209 7.148 -13.722 1.00 97.44 241 GLY A O 1
ATOM 1949 N N . ILE A 1 242 ? 14.600 7.577 -11.597 1.00 98.19 242 ILE A N 1
ATOM 1950 C CA . ILE A 1 242 ? 14.748 9.034 -11.646 1.00 98.19 242 ILE A CA 1
ATOM 1951 C C . ILE A 1 242 ? 15.693 9.419 -10.508 1.00 98.19 242 ILE A C 1
ATOM 1953 O O . ILE A 1 242 ? 15.484 9.013 -9.360 1.00 98.19 242 ILE A O 1
ATOM 1957 N N . GLU A 1 243 ? 16.761 10.149 -10.819 1.00 97.31 243 GLU A N 1
ATOM 1958 C CA . GLU A 1 243 ? 17.784 10.552 -9.856 1.00 97.31 243 GLU A CA 1
ATOM 1959 C C . GLU A 1 243 ? 17.168 11.259 -8.643 1.00 97.31 243 GLU A C 1
ATOM 1961 O O . GLU A 1 243 ? 16.288 12.105 -8.767 1.00 97.31 243 GLU A O 1
ATOM 1966 N N . GLY A 1 244 ? 17.584 10.853 -7.440 1.00 95.44 244 GLY A N 1
ATOM 1967 C CA . GLY A 1 244 ? 17.046 11.380 -6.181 1.00 95.44 244 GLY A CA 1
ATOM 1968 C C . GLY A 1 244 ? 15.620 10.932 -5.827 1.00 95.44 244 GLY A C 1
ATOM 1969 O O . GLY A 1 244 ? 15.266 10.977 -4.653 1.00 95.44 244 GLY A O 1
ATOM 1970 N N . ILE A 1 245 ? 14.832 10.410 -6.772 1.00 97.56 245 ILE A N 1
ATOM 1971 C CA . ILE A 1 245 ? 13.398 10.128 -6.585 1.00 97.56 245 ILE A CA 1
ATOM 1972 C C . ILE A 1 245 ? 13.108 8.632 -6.472 1.00 97.56 245 ILE A C 1
ATOM 1974 O O . ILE A 1 245 ? 12.507 8.204 -5.489 1.00 97.56 245 ILE A O 1
ATOM 1978 N N . CYS A 1 246 ? 13.538 7.813 -7.435 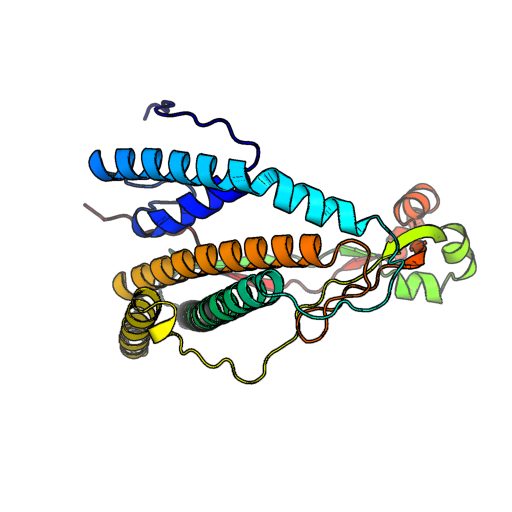1.00 97.69 246 CYS A N 1
ATOM 1979 C CA . CYS A 1 246 ? 13.253 6.376 -7.415 1.00 97.69 246 CYS A CA 1
ATOM 1980 C C . CYS A 1 246 ? 14.303 5.533 -8.146 1.00 97.69 246 CYS A C 1
ATOM 1982 O O . CYS A 1 246 ? 15.066 6.018 -8.986 1.00 97.69 246 CYS A O 1
ATOM 1984 N N . THR A 1 247 ? 14.312 4.234 -7.852 1.00 97.44 247 THR A N 1
ATOM 1985 C CA . THR A 1 247 ? 15.020 3.214 -8.631 1.00 97.44 247 THR A CA 1
ATOM 1986 C C . THR A 1 247 ? 14.062 2.111 -9.053 1.00 97.44 247 THR A C 1
ATOM 1988 O O . THR A 1 247 ? 13.214 1.664 -8.281 1.00 97.44 247 THR A O 1
ATOM 1991 N N . TRP A 1 248 ? 14.178 1.682 -10.308 1.00 97.06 248 TRP A N 1
ATOM 1992 C CA . TRP A 1 248 ? 13.322 0.656 -10.888 1.00 97.06 248 TRP A CA 1
ATOM 1993 C C . TRP A 1 248 ? 13.983 -0.055 -12.071 1.00 97.06 248 TRP A C 1
ATOM 1995 O O . TRP A 1 248 ? 13.489 -0.060 -13.196 1.00 97.06 248 TRP A O 1
ATOM 2005 N N . LYS A 1 249 ? 15.134 -0.670 -11.806 1.00 96.00 249 LYS A N 1
ATOM 2006 C CA . LYS A 1 249 ? 15.831 -1.491 -12.793 1.00 96.00 249 LYS A CA 1
ATOM 2007 C C . LYS A 1 249 ? 15.083 -2.808 -12.997 1.00 96.00 249 LYS A C 1
ATOM 2009 O O . LYS A 1 249 ? 15.016 -3.619 -12.070 1.00 96.00 249 LYS A O 1
ATOM 2014 N N . ARG A 1 250 ? 14.521 -3.003 -14.192 1.00 96.25 250 ARG A N 1
ATOM 2015 C CA . ARG A 1 250 ? 13.860 -4.243 -14.618 1.00 96.25 250 ARG A CA 1
ATOM 2016 C C . ARG A 1 250 ? 14.758 -5.009 -15.575 1.00 96.25 250 ARG A C 1
ATOM 2018 O O . ARG A 1 250 ? 15.240 -4.439 -16.550 1.00 96.25 250 ARG A O 1
ATOM 2025 N N . ALA A 1 251 ? 14.965 -6.287 -15.303 1.00 95.00 251 ALA A N 1
ATOM 2026 C CA . ALA A 1 251 ? 15.780 -7.172 -16.121 1.00 95.00 251 ALA A CA 1
ATOM 2027 C C . ALA A 1 251 ? 15.133 -8.554 -16.224 1.00 95.00 251 ALA A C 1
ATOM 2029 O O . ALA A 1 251 ? 14.343 -8.946 -15.362 1.00 95.00 251 ALA A O 1
ATOM 2030 N N . GLU A 1 252 ? 15.479 -9.295 -17.275 1.00 94.38 252 GLU A N 1
ATOM 2031 C CA . GLU A 1 252 ? 15.141 -10.714 -17.342 1.00 94.38 252 GLU A CA 1
ATOM 2032 C C . GLU A 1 252 ? 15.872 -11.471 -16.237 1.00 94.38 252 GLU A C 1
ATOM 2034 O O . GLU A 1 252 ? 17.082 -11.330 -16.046 1.00 94.38 252 GLU A O 1
ATOM 2039 N N . GLN A 1 253 ? 15.122 -12.303 -15.530 1.00 91.88 253 GLN A N 1
ATOM 2040 C CA . GLN A 1 253 ? 15.634 -13.232 -14.548 1.00 91.88 253 GLN A CA 1
ATOM 2041 C C . GLN A 1 253 ? 15.106 -14.628 -14.874 1.00 91.88 253 GLN A C 1
ATOM 2043 O O . GLN A 1 253 ? 13.944 -14.810 -15.245 1.00 91.88 253 GLN A O 1
ATOM 2048 N N . ILE A 1 254 ? 15.993 -15.612 -14.757 1.00 91.38 254 ILE A N 1
ATOM 2049 C CA . ILE A 1 254 ? 15.631 -17.024 -14.804 1.00 91.38 254 ILE A CA 1
ATOM 2050 C C . ILE A 1 254 ? 15.463 -17.462 -13.360 1.00 91.38 254 ILE A C 1
ATOM 2052 O O . ILE A 1 254 ? 16.410 -17.379 -12.577 1.00 91.38 254 ILE A O 1
ATOM 2056 N N . ASP A 1 255 ? 14.261 -17.899 -13.012 1.00 88.06 255 ASP A N 1
ATOM 2057 C CA . ASP A 1 255 ? 13.978 -18.460 -11.703 1.00 88.06 255 ASP A CA 1
ATOM 2058 C C . ASP A 1 255 ? 13.765 -19.960 -11.812 1.00 88.06 255 ASP A C 1
ATOM 2060 O O . ASP A 1 255 ? 13.100 -20.458 -12.722 1.00 88.06 255 ASP A O 1
ATOM 2064 N N . GLU A 1 256 ? 14.313 -20.671 -10.839 1.00 90.06 256 GLU A N 1
ATOM 2065 C CA . GLU A 1 256 ? 14.017 -22.075 -10.627 1.00 90.06 256 GLU A CA 1
ATOM 2066 C C . GLU A 1 256 ? 12.784 -22.193 -9.738 1.00 90.06 256 GLU A C 1
ATOM 2068 O O . GLU A 1 256 ? 12.746 -21.695 -8.610 1.00 90.06 256 GLU A O 1
ATOM 2073 N N . LYS A 1 257 ? 11.759 -22.858 -10.259 1.00 91.19 257 LYS A N 1
ATOM 2074 C CA . LYS A 1 257 ? 10.496 -23.076 -9.575 1.00 91.19 257 LYS A CA 1
ATOM 2075 C C . LYS A 1 257 ? 10.259 -24.559 -9.412 1.00 91.19 257 LYS A C 1
ATOM 2077 O O . LYS A 1 257 ? 10.169 -25.313 -10.379 1.00 91.19 257 LYS A O 1
ATOM 2082 N N . PHE A 1 258 ? 10.142 -24.959 -8.157 1.00 92.88 258 PHE A N 1
ATOM 2083 C CA . PHE A 1 258 ? 9.819 -26.323 -7.795 1.00 92.88 258 PHE A CA 1
ATOM 2084 C C . PHE A 1 258 ? 8.320 -26.588 -7.973 1.00 92.88 258 PHE A C 1
ATOM 2086 O O . PHE A 1 258 ? 7.484 -25.975 -7.302 1.00 92.88 258 PHE A O 1
ATOM 2093 N N . ASP A 1 259 ? 7.978 -27.518 -8.861 1.00 93.12 259 ASP A N 1
ATOM 2094 C CA . ASP A 1 259 ? 6.607 -27.951 -9.101 1.00 93.12 259 ASP A CA 1
ATOM 2095 C C . ASP A 1 259 ? 6.187 -29.012 -8.077 1.00 93.12 259 ASP A C 1
ATOM 2097 O O . ASP A 1 259 ? 6.181 -30.224 -8.314 1.00 93.12 259 ASP A O 1
ATOM 2101 N N . ARG A 1 260 ? 5.802 -28.526 -6.893 1.00 91.31 260 ARG A N 1
ATOM 2102 C CA . ARG A 1 260 ? 5.270 -29.374 -5.821 1.00 91.31 260 ARG A CA 1
ATOM 2103 C C . ARG A 1 260 ? 4.025 -30.148 -6.259 1.00 91.31 260 ARG A C 1
ATOM 2105 O O . ARG A 1 260 ? 3.780 -31.229 -5.729 1.00 91.31 260 ARG A O 1
ATOM 2112 N N . LYS A 1 261 ? 3.217 -29.594 -7.168 1.00 93.00 261 LYS A N 1
ATOM 2113 C CA . LYS A 1 261 ? 1.981 -30.242 -7.607 1.00 93.00 261 LYS A CA 1
ATOM 2114 C C . LYS A 1 261 ? 2.317 -31.481 -8.433 1.00 93.00 261 LYS A C 1
ATOM 2116 O O . LYS A 1 261 ? 1.826 -32.556 -8.108 1.00 93.00 261 LYS A O 1
ATOM 2121 N N . ALA A 1 262 ? 3.220 -31.349 -9.403 1.00 93.12 262 ALA A N 1
ATOM 2122 C CA . ALA A 1 262 ? 3.714 -32.481 -10.179 1.00 93.12 262 ALA A CA 1
ATOM 2123 C C . ALA A 1 262 ? 4.406 -33.534 -9.293 1.00 93.12 262 ALA A C 1
ATOM 2125 O O . ALA A 1 262 ? 4.181 -34.728 -9.489 1.00 93.12 262 ALA A O 1
ATOM 2126 N N . LEU A 1 263 ? 5.179 -33.121 -8.271 1.00 94.50 263 LEU A N 1
ATOM 2127 C CA . LEU A 1 263 ? 5.741 -34.073 -7.301 1.00 94.50 263 LEU A CA 1
ATOM 2128 C C . LEU A 1 263 ? 4.633 -34.826 -6.551 1.00 94.50 263 LEU A C 1
ATOM 2130 O O . LEU A 1 263 ? 4.722 -36.039 -6.409 1.00 94.50 263 LEU A O 1
ATOM 2134 N N . ALA A 1 264 ? 3.603 -34.132 -6.065 1.00 93.00 264 ALA A N 1
ATOM 2135 C CA . ALA A 1 264 ? 2.517 -34.758 -5.310 1.00 93.00 264 ALA A CA 1
ATOM 2136 C C . ALA A 1 264 ? 1.682 -35.728 -6.158 1.00 93.00 264 ALA A C 1
ATOM 2138 O O . ALA A 1 264 ? 1.175 -36.712 -5.628 1.00 93.00 264 ALA A O 1
ATOM 2139 N N . GLU A 1 265 ? 1.552 -35.470 -7.460 1.00 94.56 265 GLU A N 1
ATOM 2140 C CA . GLU A 1 265 ? 0.881 -36.372 -8.401 1.00 94.56 265 GLU A CA 1
ATOM 2141 C C . GLU A 1 265 ? 1.726 -37.620 -8.705 1.00 94.56 265 GLU A C 1
ATOM 2143 O O . GLU A 1 265 ? 1.182 -38.719 -8.801 1.00 94.56 265 GLU A O 1
ATOM 2148 N N . ALA A 1 266 ? 3.048 -37.469 -8.831 1.00 94.50 266 ALA A N 1
ATOM 2149 C CA . ALA A 1 266 ? 3.957 -38.565 -9.170 1.00 94.50 266 ALA A CA 1
ATOM 2150 C C . ALA A 1 266 ? 4.416 -39.401 -7.959 1.00 94.50 266 ALA A C 1
ATOM 2152 O O . ALA A 1 266 ? 4.672 -40.595 -8.106 1.00 94.50 266 ALA A O 1
ATOM 2153 N N . HIS A 1 267 ? 4.544 -38.772 -6.787 1.00 93.19 267 HIS A N 1
ATOM 2154 C CA . HIS A 1 267 ? 5.128 -39.333 -5.562 1.00 93.19 267 HIS A CA 1
ATOM 2155 C C . HIS A 1 267 ? 4.377 -38.867 -4.297 1.00 93.19 267 HIS A C 1
ATOM 2157 O O . HIS A 1 267 ? 4.965 -38.212 -3.423 1.00 93.19 267 HIS A O 1
ATOM 2163 N N . PRO A 1 268 ? 3.069 -39.159 -4.174 1.00 93.62 268 PRO A N 1
ATOM 2164 C CA . PRO A 1 268 ? 2.260 -38.714 -3.039 1.00 93.62 268 PRO A CA 1
ATOM 2165 C C . PRO A 1 268 ? 2.793 -39.216 -1.689 1.00 93.62 268 PRO A C 1
ATOM 2167 O O . PRO A 1 268 ? 2.750 -38.486 -0.699 1.00 93.62 268 PRO A O 1
ATOM 2170 N N . GLU A 1 269 ? 3.339 -40.433 -1.644 1.00 93.44 269 GLU A N 1
ATOM 2171 C CA . GLU A 1 269 ? 3.916 -41.044 -0.444 1.00 93.44 269 GLU A CA 1
ATOM 2172 C C . GLU A 1 269 ? 5.161 -40.308 0.054 1.00 93.44 269 GLU A C 1
ATOM 2174 O O . GLU A 1 269 ? 5.308 -40.086 1.255 1.00 93.44 269 GLU A O 1
ATOM 2179 N N . ILE A 1 270 ? 6.018 -39.864 -0.869 1.00 89.81 270 ILE A N 1
ATOM 2180 C CA . ILE A 1 270 ? 7.208 -39.091 -0.520 1.00 89.81 270 ILE A CA 1
ATOM 2181 C C . ILE A 1 270 ? 6.774 -37.713 -0.029 1.00 89.81 270 ILE A C 1
ATOM 2183 O O . ILE A 1 270 ? 7.281 -37.242 0.979 1.00 89.81 270 ILE A O 1
ATOM 2187 N N . VAL A 1 271 ? 5.793 -37.068 -0.669 1.00 91.06 271 VAL A N 1
ATOM 2188 C CA . VAL A 1 271 ? 5.291 -35.775 -0.178 1.00 91.06 271 VAL A CA 1
ATOM 2189 C C . VAL A 1 271 ? 4.801 -35.876 1.262 1.00 91.06 271 VAL A C 1
ATOM 2191 O O . VAL A 1 271 ? 5.122 -34.999 2.063 1.00 91.06 271 VAL A O 1
ATOM 2194 N N . GLU A 1 272 ? 4.079 -36.946 1.593 1.00 92.88 272 GLU A N 1
ATOM 2195 C CA . GLU A 1 272 ? 3.544 -37.185 2.931 1.00 92.88 272 GLU A CA 1
ATOM 2196 C C . GLU A 1 272 ? 4.644 -37.343 3.996 1.00 92.88 272 GLU A C 1
ATOM 2198 O O . GLU A 1 272 ? 4.505 -36.780 5.082 1.00 92.88 272 GLU A O 1
ATOM 2203 N N . GLU A 1 273 ? 5.758 -38.017 3.677 1.00 92.88 273 GLU A N 1
ATOM 2204 C CA . GLU A 1 273 ? 6.917 -38.176 4.577 1.00 92.88 273 GLU A CA 1
ATOM 2205 C C . GLU A 1 273 ? 7.525 -36.828 4.999 1.00 92.88 273 GLU A C 1
ATOM 2207 O O . GLU A 1 273 ? 7.990 -36.667 6.128 1.00 92.88 273 GLU A O 1
ATOM 2212 N N . PHE A 1 274 ? 7.493 -35.836 4.108 1.00 93.69 274 PHE A N 1
ATOM 2213 C CA . PHE A 1 274 ? 8.061 -34.507 4.350 1.00 93.69 274 PHE A CA 1
ATOM 2214 C C . PHE A 1 274 ? 7.011 -33.468 4.758 1.00 93.69 274 PHE A C 1
ATOM 2216 O O . PHE A 1 274 ? 7.295 -32.267 4.770 1.00 93.69 274 PHE A O 1
ATOM 2223 N N . MET A 1 275 ? 5.793 -33.884 5.108 1.00 93.38 275 MET A N 1
ATOM 2224 C CA . MET A 1 275 ? 4.825 -32.971 5.707 1.00 93.38 275 MET A CA 1
ATOM 2225 C C . MET A 1 275 ? 5.152 -32.756 7.185 1.00 93.38 275 MET A C 1
ATOM 2227 O O . MET A 1 275 ? 5.145 -33.684 7.988 1.00 93.38 275 MET A O 1
ATOM 2231 N N . ILE A 1 276 ? 5.353 -31.498 7.566 1.00 91.56 276 ILE A N 1
ATOM 2232 C CA . ILE A 1 276 ? 5.511 -31.081 8.957 1.00 91.56 276 ILE A CA 1
ATOM 2233 C C . ILE A 1 276 ? 4.297 -30.272 9.401 1.00 91.56 276 ILE A C 1
ATOM 2235 O O . ILE A 1 276 ? 3.766 -29.442 8.659 1.00 91.56 276 ILE A O 1
ATOM 2239 N N . THR A 1 277 ? 3.865 -30.497 10.634 1.00 90.56 277 THR A N 1
ATOM 2240 C CA . THR A 1 277 ? 2.805 -29.711 11.268 1.00 90.56 277 THR A CA 1
ATOM 2241 C C . THR A 1 277 ? 3.466 -28.692 12.181 1.00 90.56 277 THR A C 1
ATOM 2243 O O . THR A 1 277 ? 4.226 -29.061 13.076 1.00 90.56 277 THR A O 1
ATOM 2246 N N . SER A 1 278 ? 3.231 -27.402 11.940 1.00 84.81 278 SER A N 1
ATOM 2247 C CA . SER A 1 278 ? 3.725 -26.367 12.853 1.00 84.81 278 SER A CA 1
ATOM 2248 C C . SER A 1 278 ? 3.030 -26.467 14.212 1.00 84.81 278 SER A C 1
ATOM 2250 O O . SER A 1 278 ? 1.964 -27.064 14.330 1.00 84.81 278 SER A O 1
ATOM 2252 N N . ALA A 1 279 ? 3.592 -25.841 15.244 1.00 83.62 279 ALA A N 1
ATOM 2253 C CA . ALA A 1 279 ? 2.853 -25.664 16.488 1.00 83.62 279 ALA A CA 1
ATOM 2254 C C . ALA A 1 279 ? 1.561 -24.859 16.228 1.00 83.62 279 ALA A C 1
ATOM 2256 O O . ALA A 1 279 ? 1.548 -24.015 15.318 1.00 83.62 279 ALA A O 1
ATOM 2257 N N . PRO A 1 280 ? 0.483 -25.113 16.990 1.00 82.06 280 PRO A N 1
ATOM 2258 C CA . PRO A 1 280 ? -0.669 -24.228 16.995 1.00 82.06 280 PRO A CA 1
ATOM 2259 C C . PRO A 1 280 ? -0.243 -22.835 17.460 1.00 82.06 280 PRO A C 1
ATOM 2261 O O . PRO A 1 280 ? 0.646 -22.688 18.302 1.00 82.06 280 PRO A O 1
ATOM 2264 N N . THR A 1 281 ? -0.874 -21.811 16.903 1.00 78.75 281 THR A N 1
ATOM 2265 C CA . THR A 1 281 ? -0.628 -20.417 17.272 1.00 78.75 281 THR A CA 1
ATOM 2266 C C . THR A 1 281 ? -1.904 -19.792 17.810 1.00 78.75 281 THR A C 1
ATOM 2268 O O . THR A 1 281 ? -3.009 -20.165 17.418 1.00 78.75 281 THR A O 1
ATOM 2271 N N . LYS A 1 282 ? -1.762 -18.832 18.724 1.00 70.19 282 LYS A N 1
ATOM 2272 C CA . LYS A 1 282 ? -2.864 -17.956 19.122 1.00 70.19 282 LYS A CA 1
ATOM 2273 C C . LYS A 1 282 ? -2.723 -16.653 18.357 1.00 70.19 282 LYS A C 1
ATOM 2275 O O . LYS A 1 282 ? -1.653 -16.050 18.373 1.00 70.19 282 LYS A O 1
ATOM 2280 N N . ALA A 1 283 ? -3.778 -16.258 17.660 1.00 68.50 283 ALA A N 1
ATOM 2281 C CA . ALA A 1 283 ? -3.866 -14.961 17.013 1.00 68.50 283 ALA A CA 1
ATOM 2282 C C . ALA A 1 283 ? -4.914 -14.128 17.748 1.00 68.50 283 ALA A C 1
ATOM 2284 O O . ALA A 1 283 ? -6.063 -14.550 17.874 1.00 68.50 283 ALA A O 1
ATOM 2285 N N . VAL A 1 284 ? -4.513 -12.952 18.219 1.00 61.19 284 VAL A N 1
ATOM 2286 C CA . VAL A 1 284 ? -5.436 -11.920 18.687 1.00 61.19 284 VAL A CA 1
ATOM 2287 C C . VAL A 1 284 ? -5.833 -11.118 17.454 1.00 61.19 284 VAL A C 1
ATOM 2289 O O . VAL A 1 284 ? -5.004 -10.431 16.862 1.00 61.19 284 VAL A O 1
ATOM 2292 N N . ILE A 1 285 ? -7.071 -11.286 17.000 1.00 63.31 285 ILE A N 1
ATOM 2293 C CA . ILE A 1 285 ? -7.621 -10.560 15.859 1.00 63.31 285 ILE A CA 1
ATOM 2294 C C . ILE A 1 285 ? -8.445 -9.418 16.432 1.00 63.31 285 ILE A C 1
ATOM 2296 O O . ILE A 1 285 ? -9.522 -9.646 16.977 1.00 63.31 285 ILE A O 1
ATOM 2300 N N . VAL A 1 286 ? -7.932 -8.198 16.323 1.00 58.94 286 VAL A N 1
ATOM 2301 C CA . VAL A 1 286 ? -8.750 -7.000 16.523 1.00 58.94 286 VAL A CA 1
ATOM 2302 C C . VAL A 1 286 ? -9.722 -6.940 15.3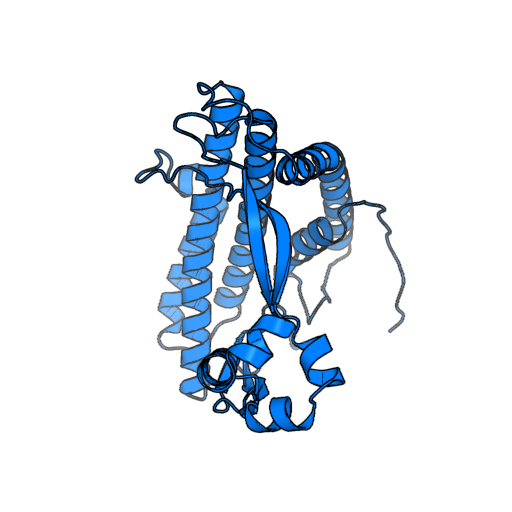54 1.00 58.94 286 VAL A C 1
ATOM 2304 O O . VAL A 1 286 ? -9.276 -6.981 14.211 1.00 58.94 286 VAL A O 1
ATOM 2307 N N . GLU A 1 287 ? -11.025 -6.917 15.614 1.00 60.22 287 GLU A N 1
ATOM 2308 C CA . GLU A 1 287 ? -12.047 -6.830 14.573 1.00 60.22 287 GLU A CA 1
ATOM 2309 C C . GLU A 1 287 ? -12.125 -5.369 14.096 1.00 60.22 287 GLU A C 1
ATOM 2311 O O . GLU A 1 287 ? -12.716 -4.533 14.784 1.00 60.22 287 GLU A O 1
ATOM 2316 N N . PRO A 1 288 ? -11.566 -5.017 12.918 1.00 50.53 288 PRO A N 1
ATOM 2317 C CA . PRO A 1 288 ? -11.535 -3.627 12.458 1.00 50.53 288 PRO A CA 1
ATOM 2318 C C . PRO A 1 288 ? -12.934 -3.110 12.075 1.00 50.53 288 PRO A C 1
ATOM 2320 O O . PRO A 1 288 ? -13.092 -1.942 11.720 1.00 50.53 288 PRO A O 1
ATOM 2323 N N . LYS A 1 289 ? -13.949 -3.988 12.096 1.00 51.09 289 LYS A N 1
ATOM 2324 C CA . LYS A 1 289 ? -15.343 -3.716 11.730 1.00 51.09 289 LYS A CA 1
ATOM 2325 C C . LYS A 1 289 ? -16.323 -3.855 12.900 1.00 51.09 289 LYS A C 1
ATOM 2327 O O . LYS A 1 289 ? -17.535 -3.779 12.672 1.00 51.09 289 LYS A O 1
ATOM 2332 N N . ALA A 1 290 ? -15.829 -4.073 14.117 1.00 50.62 290 ALA A N 1
ATOM 2333 C CA . ALA A 1 290 ? -16.654 -4.040 15.311 1.00 50.62 290 ALA A CA 1
ATOM 2334 C C . ALA A 1 290 ? -17.076 -2.593 15.544 1.00 50.62 290 ALA A C 1
ATOM 2336 O O . ALA A 1 290 ? -16.233 -1.706 15.609 1.00 50.62 290 ALA A O 1
ATOM 2337 N N . ALA A 1 291 ? -18.377 -2.347 15.611 1.00 49.97 291 ALA A N 1
ATOM 2338 C CA . ALA A 1 291 ? -18.888 -1.064 16.037 1.00 49.97 291 ALA A CA 1
ATOM 2339 C C . ALA A 1 291 ? -19.971 -1.275 17.086 1.00 49.97 291 ALA A C 1
ATOM 2341 O O . ALA A 1 291 ? -20.720 -2.253 17.050 1.00 49.97 291 ALA A O 1
ATOM 2342 N N . TYR A 1 292 ? -20.019 -0.321 18.008 1.00 48.81 292 TYR A N 1
ATOM 2343 C CA . TYR A 1 292 ? -20.906 -0.316 19.154 1.00 48.81 292 TYR A CA 1
ATOM 2344 C C . TYR A 1 292 ? -22.379 -0.364 18.728 1.00 48.81 292 TYR A C 1
ATOM 2346 O O . TYR A 1 292 ? -22.860 0.458 17.935 1.00 48.81 292 TYR A O 1
ATOM 2354 N N . GLN A 1 293 ? -23.122 -1.309 19.303 1.00 42.78 293 GLN A N 1
ATOM 2355 C CA . GLN A 1 293 ? -24.575 -1.233 19.342 1.00 42.78 293 GLN A CA 1
ATOM 2356 C C . GLN A 1 293 ? -24.959 -0.181 20.379 1.00 42.78 293 GLN A C 1
ATOM 2358 O O . GLN A 1 293 ? -24.877 -0.435 21.575 1.00 42.78 293 GLN A O 1
ATOM 2363 N N . ASP A 1 294 ? -25.415 0.985 19.918 1.00 38.75 294 ASP A N 1
ATOM 2364 C CA . ASP A 1 294 ? -26.118 1.949 20.766 1.00 38.75 294 ASP A CA 1
ATOM 2365 C C . ASP A 1 294 ? -27.310 1.212 21.405 1.00 38.75 294 ASP A C 1
ATOM 2367 O O . ASP A 1 294 ? -28.324 0.975 20.736 1.00 38.75 294 ASP A O 1
ATOM 2371 N N . GLN A 1 295 ? -27.148 0.746 22.650 1.00 34.91 295 GLN A N 1
ATOM 2372 C CA . GLN A 1 295 ? -28.221 0.137 23.427 1.00 34.91 295 GLN A CA 1
ATOM 2373 C C . GLN A 1 295 ? -29.227 1.245 23.741 1.00 34.91 295 GLN A C 1
ATOM 2375 O O . GLN A 1 295 ? -29.085 1.998 24.704 1.00 34.91 295 GLN A O 1
ATOM 2380 N N . ARG A 1 296 ? -30.241 1.354 22.885 1.00 31.03 296 ARG A N 1
ATOM 2381 C CA . ARG A 1 296 ? -31.533 1.947 23.220 1.00 31.03 296 ARG A CA 1
ATOM 2382 C C . ARG A 1 296 ? -32.614 0.895 23.085 1.00 31.03 296 ARG A C 1
ATOM 2384 O O . ARG A 1 296 ? -32.601 0.183 22.055 1.00 31.03 296 ARG A O 1
#